Protein AF-A0A9X4SIK9-F1 (afdb_monomer_lite)

Radius of gyration: 19.61 Å; chains: 1; bounding box: 47×34×65 Å

InterPro domains:
  IPR010708 5'(3')-deoxyribonucleotidase [PF06941] (56-215)
  IPR023214 HAD superfamily [G3DSA:3.40.50.1000] (50-215)
  IPR036412 HAD-like superfamily [SSF56784] (57-203)

Foldseek 3Di:
DQVVQPDPLVVNLVVLVVVVVVDPVPPDDDDDDDAADDDWDWDQDPVRDIDTDPDAAEEEEEPDLQFWDCPLLQVQLCVVNVDDDDQQQAAQSVVSSSVSSCVDPVSVLCCLQPTDTLVVSQVVQVVSVVVRHAYEYEYCDDCVCVVSNVVSCVVVVRDHPYYYHHPPCQVVCQRVLHQEYEDQDLVVQQVNVVVVGNYAREHEDGSHCPVRDRGNYYHYRDPD

pLDDT: mean 83.99, std 16.77, range [32.5, 98.12]

Structure (mmCIF, N/CA/C/O backbone):
data_AF-A0A9X4SIK9-F1
#
_entry.id   AF-A0A9X4SIK9-F1
#
loop_
_atom_site.group_PDB
_atom_site.id
_atom_site.type_symbol
_atom_site.label_atom_id
_atom_site.label_alt_id
_atom_site.label_comp_id
_atom_site.label_asym_id
_atom_site.label_entity_id
_atom_site.label_seq_id
_atom_site.pdbx_PDB_ins_code
_atom_site.Cartn_x
_atom_site.Cartn_y
_atom_site.Cartn_z
_atom_site.occupancy
_atom_site.B_iso_or_equiv
_atom_site.auth_seq_id
_atom_site.auth_comp_id
_atom_site.auth_asym_id
_atom_site.auth_atom_id
_atom_site.pdbx_PDB_model_num
ATOM 1 N N . MET A 1 1 ? 18.386 -12.362 -23.350 1.00 50.66 1 MET A N 1
ATOM 2 C CA . MET A 1 1 ? 17.106 -12.114 -22.648 1.00 50.66 1 MET A CA 1
ATOM 3 C C . MET A 1 1 ? 16.616 -10.670 -22.776 1.00 50.66 1 MET A C 1
ATOM 5 O O . MET A 1 1 ? 15.420 -10.486 -22.648 1.00 50.66 1 MET A O 1
ATOM 9 N N . ILE A 1 2 ? 17.475 -9.679 -23.071 1.00 50.72 2 ILE A N 1
ATOM 10 C CA . ILE A 1 2 ? 17.084 -8.254 -23.160 1.00 50.72 2 ILE A CA 1
ATOM 11 C C . ILE A 1 2 ? 16.307 -7.923 -24.452 1.00 50.72 2 ILE A C 1
ATOM 13 O O . ILE A 1 2 ? 15.349 -7.168 -24.396 1.00 50.72 2 ILE A O 1
ATOM 17 N N . GLU A 1 3 ? 16.628 -8.554 -25.589 1.00 59.59 3 GLU A N 1
ATOM 18 C CA . GLU A 1 3 ? 15.997 -8.240 -26.893 1.00 59.59 3 GLU A CA 1
ATOM 19 C C . GLU A 1 3 ? 14.474 -8.460 -26.948 1.00 59.59 3 GLU A C 1
ATOM 21 O O . GLU A 1 3 ? 13.809 -7.900 -27.809 1.00 59.59 3 GLU A O 1
ATOM 26 N N . LYS A 1 4 ? 13.900 -9.262 -26.039 1.00 72.50 4 LYS A N 1
ATOM 27 C CA . LYS A 1 4 ? 12.455 -9.547 -26.019 1.00 72.50 4 LYS A CA 1
ATOM 28 C C . LYS A 1 4 ? 11.617 -8.349 -25.553 1.00 72.50 4 LYS A C 1
ATOM 30 O O . LYS A 1 4 ? 10.457 -8.245 -25.934 1.00 72.50 4 LYS A O 1
ATOM 35 N N . TYR A 1 5 ? 12.189 -7.494 -24.707 1.00 75.06 5 TYR A N 1
ATOM 36 C CA . TYR A 1 5 ? 11.472 -6.409 -24.031 1.00 75.06 5 TYR A CA 1
ATOM 37 C C . TYR A 1 5 ? 11.916 -5.016 -24.499 1.00 75.06 5 TYR A C 1
ATOM 39 O O . TYR A 1 5 ? 11.462 -4.017 -23.949 1.00 75.06 5 TYR A O 1
ATOM 47 N N . ASP A 1 6 ? 12.754 -4.943 -25.538 1.00 80.12 6 ASP A N 1
ATOM 48 C CA . ASP A 1 6 ? 13.141 -3.692 -26.198 1.00 80.12 6 ASP A CA 1
ATOM 49 C C . ASP A 1 6 ? 12.022 -3.222 -27.147 1.00 80.12 6 ASP A C 1
ATOM 51 O O . ASP A 1 6 ? 12.114 -3.325 -28.370 1.00 80.12 6 ASP A O 1
ATOM 55 N N . LEU A 1 7 ? 10.902 -2.800 -26.555 1.00 82.56 7 LEU A N 1
ATOM 56 C CA . LEU A 1 7 ? 9.682 -2.379 -27.243 1.00 82.56 7 LEU A CA 1
ATOM 57 C C . LEU A 1 7 ? 9.199 -1.021 -26.708 1.00 82.56 7 LEU A C 1
ATOM 59 O O . LEU A 1 7 ? 9.450 -0.691 -25.544 1.00 82.56 7 LEU A O 1
ATOM 63 N N . PRO A 1 8 ? 8.448 -0.242 -27.511 1.00 85.12 8 PRO A N 1
ATOM 64 C CA . PRO A 1 8 ? 7.677 0.890 -27.008 1.00 85.12 8 PRO A CA 1
ATOM 65 C C . PRO A 1 8 ? 6.763 0.482 -25.844 1.00 85.12 8 PRO A C 1
ATOM 67 O O . PRO A 1 8 ? 6.277 -0.647 -25.784 1.00 85.12 8 PRO A O 1
ATOM 70 N N . LYS A 1 9 ? 6.503 1.414 -24.924 1.00 81.56 9 LYS A N 1
ATOM 71 C CA . LYS A 1 9 ? 5.817 1.161 -23.646 1.00 81.56 9 LYS A CA 1
ATOM 72 C C . LYS A 1 9 ? 4.452 0.487 -23.815 1.00 81.56 9 LYS A C 1
ATOM 74 O O . LYS A 1 9 ? 4.129 -0.450 -23.088 1.00 81.56 9 LYS A O 1
ATOM 79 N N . GLU A 1 10 ? 3.672 0.942 -24.786 1.00 85.50 10 GLU A N 1
ATOM 80 C CA . GLU A 1 10 ? 2.339 0.425 -25.090 1.00 85.50 10 GLU A CA 1
ATOM 81 C C . GLU A 1 10 ? 2.396 -1.002 -25.658 1.00 85.50 10 GLU A C 1
ATOM 83 O O . GLU A 1 10 ? 1.569 -1.846 -25.312 1.00 85.50 10 GLU A O 1
ATOM 88 N N . GLU A 1 11 ? 3.397 -1.294 -26.492 1.00 84.75 11 GLU A N 1
ATOM 89 C CA . GLU A 1 11 ? 3.618 -2.624 -27.070 1.00 84.75 11 GLU A CA 1
ATOM 90 C C . GLU A 1 11 ? 4.143 -3.610 -26.020 1.00 84.75 11 GLU A C 1
ATOM 92 O O . GLU A 1 11 ? 3.690 -4.755 -25.955 1.00 84.75 11 GLU A O 1
ATOM 97 N N . LEU A 1 12 ? 5.042 -3.148 -25.145 1.00 85.25 12 LEU A N 1
ATOM 98 C CA . LEU A 1 12 ? 5.537 -3.912 -24.004 1.00 85.25 12 LEU A CA 1
ATOM 99 C C . LEU A 1 12 ? 4.396 -4.279 -23.049 1.00 85.25 12 LEU A C 1
ATOM 101 O O . LEU A 1 12 ? 4.297 -5.426 -22.615 1.00 85.25 12 LEU A O 1
ATOM 105 N N . LEU A 1 13 ? 3.508 -3.327 -22.754 1.00 83.38 13 LEU A N 1
ATOM 106 C CA . LEU A 1 13 ? 2.337 -3.576 -21.922 1.00 83.38 13 LEU A CA 1
ATOM 107 C C . LEU A 1 13 ? 1.407 -4.617 -22.559 1.00 83.38 13 LEU A C 1
ATOM 109 O O . LEU A 1 13 ? 0.990 -5.554 -21.882 1.00 83.38 13 LEU A O 1
ATOM 113 N N . ALA A 1 14 ? 1.123 -4.504 -23.859 1.00 81.81 14 ALA A N 1
ATOM 114 C CA . ALA A 1 14 ? 0.292 -5.476 -24.569 1.00 81.81 14 ALA A CA 1
ATOM 115 C C . ALA A 1 14 ? 0.883 -6.897 -24.521 1.00 81.81 14 ALA A C 1
ATOM 117 O O . ALA A 1 14 ? 0.153 -7.862 -24.289 1.00 81.81 14 ALA A O 1
ATOM 118 N N . LEU A 1 15 ? 2.205 -7.024 -24.677 1.00 83.38 15 LEU A N 1
ATOM 119 C CA . LEU A 1 15 ? 2.909 -8.298 -24.542 1.00 83.38 15 LEU A CA 1
ATOM 120 C C . LEU A 1 15 ? 2.756 -8.882 -23.129 1.00 83.38 15 LEU A C 1
ATOM 122 O O . LEU A 1 15 ? 2.417 -10.054 -22.980 1.00 83.38 15 LEU A O 1
ATOM 126 N N . LEU A 1 16 ? 2.970 -8.069 -22.092 1.00 81.88 16 LEU A N 1
ATOM 127 C CA . LEU A 1 16 ? 2.870 -8.498 -20.695 1.00 81.88 16 LEU A CA 1
ATOM 128 C C . LEU A 1 16 ? 1.444 -8.919 -20.303 1.00 81.88 16 LEU A C 1
ATOM 130 O O . LEU A 1 16 ? 1.265 -9.884 -19.560 1.00 81.88 16 LEU A O 1
ATOM 134 N N . VAL A 1 17 ? 0.428 -8.238 -20.838 1.00 80.50 17 VAL A N 1
ATOM 135 C CA . VAL A 1 17 ? -0.988 -8.603 -20.671 1.00 80.50 17 VAL A CA 1
ATOM 136 C C . VAL A 1 17 ? -1.290 -9.968 -21.301 1.00 80.50 17 VAL A C 1
ATOM 138 O O . VAL A 1 17 ? -2.054 -10.752 -20.747 1.00 80.50 17 VAL A O 1
ATOM 141 N N . GLU A 1 18 ? -0.721 -10.277 -22.464 1.00 79.12 18 GLU A N 1
ATOM 142 C CA . GLU A 1 18 ? -0.884 -11.600 -23.082 1.00 79.12 18 GLU A CA 1
ATOM 143 C C . GLU A 1 18 ? -0.162 -12.694 -22.280 1.00 79.12 18 GLU A C 1
ATOM 145 O O . GLU A 1 18 ? -0.708 -13.780 -22.083 1.00 79.12 18 GLU A O 1
ATOM 150 N N . GLU A 1 19 ? 1.031 -12.404 -21.753 1.00 78.19 19 GLU A N 1
ATOM 151 C CA . GLU A 1 19 ? 1.788 -13.344 -20.916 1.00 78.19 19 GLU A CA 1
ATOM 152 C C . GLU A 1 19 ? 1.094 -13.640 -19.581 1.00 78.19 19 GLU A C 1
ATOM 154 O O . GLU A 1 19 ? 1.097 -14.787 -19.127 1.00 78.19 19 GLU A O 1
ATOM 159 N N . SER A 1 20 ? 0.464 -12.640 -18.960 1.00 71.38 20 SER A N 1
ATOM 160 C CA . SER A 1 20 ? -0.224 -12.801 -17.675 1.00 71.38 20 SER A CA 1
ATOM 161 C C . SER A 1 20 ? -1.454 -13.701 -17.762 1.00 71.38 20 SER A C 1
ATOM 163 O O . SER A 1 20 ? -1.672 -14.511 -16.864 1.00 71.38 20 SER A O 1
ATOM 165 N N . LYS A 1 21 ? -2.197 -13.674 -18.878 1.00 69.38 21 LYS A N 1
ATOM 166 C CA . LYS A 1 21 ? -3.334 -14.585 -19.133 1.00 69.38 21 LYS A CA 1
ATOM 167 C C . LYS A 1 21 ? -2.947 -16.066 -19.095 1.00 69.38 21 LYS A C 1
ATOM 169 O O . LYS A 1 21 ? -3.811 -16.918 -18.905 1.00 69.38 21 LYS A O 1
ATOM 174 N N . LEU A 1 22 ? -1.669 -16.378 -19.296 1.00 57.03 22 LEU A N 1
ATOM 175 C CA . LEU A 1 22 ? -1.133 -17.737 -19.256 1.00 57.03 22 LEU A CA 1
ATOM 176 C C . LEU A 1 22 ? -0.643 -18.135 -17.851 1.00 57.03 22 LEU A C 1
ATOM 178 O O . LEU A 1 22 ? -0.294 -19.297 -17.636 1.00 57.03 22 LEU A O 1
ATOM 182 N N . ALA A 1 23 ? -0.614 -17.200 -16.894 1.00 52.16 23 ALA A N 1
ATOM 183 C CA . ALA A 1 23 ? -0.146 -17.437 -15.536 1.00 52.16 23 ALA A CA 1
ATOM 184 C C . ALA A 1 23 ? -1.259 -18.039 -14.639 1.00 52.16 23 ALA A C 1
ATOM 186 O O . ALA A 1 23 ? -2.398 -17.570 -14.670 1.00 52.16 23 ALA A O 1
ATOM 187 N N . PRO A 1 24 ? -0.952 -19.034 -13.778 1.00 46.12 24 PRO A N 1
ATOM 188 C CA . PRO A 1 24 ? -1.952 -19.760 -12.970 1.00 46.12 24 PRO A CA 1
ATOM 189 C C . PRO A 1 24 ? -2.763 -18.901 -11.985 1.00 46.12 24 PRO A C 1
ATOM 191 O O . PRO A 1 24 ? -3.839 -19.295 -11.545 1.00 46.12 24 PRO A O 1
ATOM 194 N N . GLN A 1 25 ? -2.243 -17.727 -11.636 1.00 48.72 25 GLN A N 1
ATOM 195 C CA . GLN A 1 25 ? -2.752 -16.823 -10.602 1.00 48.72 25 GLN A CA 1
ATOM 196 C C . GLN A 1 25 ? -4.081 -16.113 -10.941 1.00 48.72 25 GLN A C 1
ATOM 198 O O . GLN A 1 25 ? -4.618 -15.403 -10.101 1.00 48.72 25 GLN A O 1
ATOM 203 N N . HIS A 1 26 ? -4.665 -16.361 -12.120 1.00 43.81 26 HIS A N 1
ATOM 204 C CA . HIS A 1 26 ? -5.993 -15.857 -12.508 1.00 43.81 26 HIS A CA 1
ATOM 205 C C . HIS A 1 26 ? -7.163 -16.827 -12.250 1.00 43.81 26 HIS A C 1
ATOM 207 O O . HIS A 1 26 ? -8.293 -16.550 -12.652 1.00 43.81 26 HIS A O 1
ATOM 213 N N . GLN A 1 27 ? -6.942 -17.956 -11.569 1.00 39.28 27 GLN A N 1
ATOM 214 C CA . GLN A 1 27 ? -8.035 -18.820 -11.110 1.00 39.28 27 GLN A CA 1
ATOM 215 C C . GLN A 1 27 ? -8.483 -18.414 -9.699 1.00 39.28 27 GLN A C 1
ATOM 217 O O . GLN A 1 27 ? -8.033 -18.968 -8.701 1.00 39.28 27 GLN A O 1
ATOM 222 N N . LEU A 1 28 ? -9.377 -17.425 -9.624 1.00 43.28 28 LEU A N 1
ATOM 223 C CA . LEU A 1 28 ? -10.036 -17.014 -8.383 1.00 43.28 28 LEU A CA 1
ATOM 224 C C . LEU A 1 28 ? -11.008 -18.109 -7.910 1.00 43.28 28 LEU A C 1
ATOM 226 O O . LEU A 1 28 ? -11.996 -18.400 -8.585 1.00 43.28 28 LEU A O 1
ATOM 230 N N . SER A 1 29 ? -10.774 -18.682 -6.728 1.00 38.84 29 SER A N 1
ATOM 231 C CA . SER A 1 29 ? -11.836 -19.332 -5.954 1.00 38.84 29 SER A CA 1
ATOM 232 C C . SER A 1 29 ? -12.520 -18.265 -5.104 1.00 38.84 29 SER A C 1
ATOM 234 O O . SER A 1 29 ? -11.913 -17.724 -4.183 1.00 38.84 29 SER A O 1
ATOM 236 N N . GLY A 1 30 ? -13.768 -17.936 -5.438 1.00 39.72 30 GLY A N 1
ATOM 237 C CA . GLY A 1 30 ? -14.593 -17.056 -4.618 1.00 39.72 30 GLY A CA 1
ATOM 238 C C . GLY A 1 30 ? -14.921 -17.734 -3.292 1.00 39.72 30 GLY A C 1
ATOM 239 O O . GLY A 1 30 ? -15.697 -18.685 -3.269 1.00 39.72 30 GLY A O 1
ATOM 240 N N . GLU A 1 31 ? -14.328 -17.255 -2.203 1.00 42.53 31 GLU A N 1
ATOM 241 C CA . GLU A 1 31 ? -14.793 -17.575 -0.856 1.00 42.53 31 GLU A CA 1
ATOM 242 C C . GLU A 1 31 ? -15.768 -16.486 -0.397 1.00 42.53 31 GLU A C 1
ATOM 244 O O . GLU A 1 31 ? -15.468 -15.290 -0.433 1.00 42.53 31 GLU A O 1
ATOM 249 N N . GLU A 1 32 ? -16.970 -16.910 -0.006 1.00 35.81 32 GLU A N 1
ATOM 250 C CA . GLU A 1 32 ? -17.987 -16.047 0.587 1.00 35.81 32 GLU A CA 1
ATOM 251 C C . GLU A 1 32 ? -17.547 -15.610 1.990 1.00 35.81 32 GLU A C 1
ATOM 253 O O . GLU A 1 32 ? -17.207 -16.430 2.843 1.00 35.81 32 GLU A O 1
ATOM 258 N N . ILE A 1 33 ? -17.574 -14.302 2.240 1.00 41.84 33 ILE A N 1
ATOM 259 C CA . ILE A 1 33 ? -17.294 -13.729 3.557 1.00 41.84 33 ILE A CA 1
ATOM 260 C C . ILE A 1 33 ? -18.584 -13.793 4.389 1.00 41.84 33 ILE A C 1
ATOM 262 O O . ILE A 1 33 ? -19.550 -13.085 4.096 1.00 41.84 33 ILE A O 1
ATOM 266 N N . G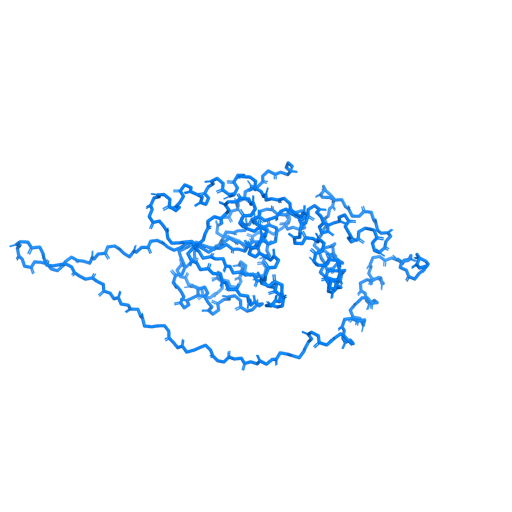LU A 1 34 ? -18.602 -14.625 5.435 1.00 35.81 34 GLU A N 1
ATOM 267 C CA . GLU A 1 34 ? -19.680 -14.648 6.434 1.00 35.81 34 GLU A CA 1
ATOM 268 C C . GLU A 1 34 ? -19.769 -13.311 7.194 1.00 35.81 34 GLU A C 1
ATOM 270 O O . GLU A 1 34 ? -18.765 -12.709 7.583 1.00 35.81 34 GLU A O 1
ATOM 275 N N . GLY A 1 35 ? -21.002 -12.838 7.395 1.00 33.12 35 GLY A N 1
ATOM 276 C CA . GLY A 1 35 ? -21.309 -11.517 7.942 1.00 33.12 35 GLY A CA 1
ATOM 277 C C . GLY A 1 35 ? -20.734 -11.254 9.340 1.00 33.12 35 GLY A C 1
ATOM 278 O O . GLY A 1 35 ? -20.783 -12.094 10.237 1.00 33.12 35 GLY A O 1
ATOM 279 N N . VAL A 1 36 ? -20.233 -10.034 9.544 1.00 37.28 36 VAL A N 1
ATOM 280 C CA . VAL A 1 36 ? -19.657 -9.584 10.818 1.00 37.28 36 VAL A CA 1
ATOM 281 C C . VAL A 1 36 ? -20.765 -9.094 11.760 1.00 37.28 36 VAL A C 1
ATOM 283 O O . VAL A 1 36 ? -21.509 -8.167 11.442 1.00 37.28 36 VAL A O 1
ATOM 286 N N . ASN A 1 37 ? -20.860 -9.693 12.951 1.00 32.50 37 ASN A N 1
ATOM 287 C CA . ASN A 1 37 ? -21.723 -9.215 14.035 1.00 32.50 37 ASN A CA 1
ATOM 288 C C . ASN A 1 37 ? -21.132 -7.949 14.679 1.00 32.50 37 ASN A C 1
ATOM 290 O O . ASN A 1 37 ? -20.091 -8.003 15.336 1.00 32.50 37 ASN A O 1
ATOM 294 N N . VAL A 1 38 ? -21.825 -6.814 14.560 1.00 39.53 38 VAL A N 1
ATOM 295 C CA . VAL A 1 38 ? -21.454 -5.574 15.258 1.00 39.53 38 VAL A CA 1
ATOM 296 C C . VAL A 1 38 ? -21.965 -5.643 16.698 1.00 39.53 38 VAL A C 1
ATOM 298 O O . VAL A 1 38 ? -23.165 -5.555 16.953 1.00 39.53 38 VAL A O 1
ATOM 301 N N . THR A 1 39 ? -21.058 -5.798 17.665 1.00 39.72 39 THR A N 1
ATOM 302 C CA . THR A 1 39 ? -21.417 -5.754 19.091 1.00 39.72 39 THR A CA 1
ATOM 303 C C . THR A 1 39 ? -21.381 -4.308 19.578 1.00 39.72 39 THR A C 1
ATOM 305 O O . THR A 1 39 ? -20.311 -3.728 19.747 1.00 39.72 39 THR A O 1
ATOM 308 N N . MET A 1 40 ? -22.549 -3.716 19.823 1.00 46.97 40 MET A N 1
ATOM 309 C CA . MET A 1 40 ? -22.651 -2.415 20.486 1.00 46.97 40 MET A CA 1
ATOM 310 C C . MET A 1 40 ? -22.528 -2.586 22.001 1.00 46.97 40 MET A C 1
ATOM 312 O O . MET A 1 40 ? -23.316 -3.303 22.616 1.00 46.97 40 MET A O 1
ATOM 316 N N . GLN A 1 41 ? -21.544 -1.920 22.606 1.00 48.25 41 GLN A N 1
ATOM 317 C CA . GLN A 1 41 ? -21.355 -1.926 24.054 1.00 48.25 41 GLN A CA 1
ATOM 318 C C . GLN A 1 41 ? -21.984 -0.681 24.690 1.00 48.25 41 GLN A C 1
ATOM 320 O O . GLN A 1 41 ? -21.837 0.441 24.200 1.00 48.25 41 GLN A O 1
ATOM 325 N N . PHE A 1 42 ? -22.678 -0.885 25.807 1.00 48.56 42 PHE A N 1
ATOM 326 C CA . PHE A 1 42 ? -23.379 0.162 26.543 1.00 48.56 42 PHE A CA 1
ATOM 327 C C . PHE A 1 42 ? -22.940 0.161 28.005 1.00 48.56 42 PHE A C 1
ATOM 329 O O . PHE A 1 42 ? -22.765 -0.901 28.603 1.00 48.56 42 PHE A O 1
ATOM 336 N N . LEU A 1 43 ? -22.853 1.347 28.599 1.00 48.56 43 LEU A N 1
ATOM 337 C CA . LEU A 1 43 ? -22.774 1.538 30.043 1.00 48.56 43 LEU A CA 1
ATOM 338 C C . LEU A 1 43 ? -24.069 2.182 30.532 1.00 48.56 43 LEU A C 1
ATOM 340 O O . LEU A 1 43 ? -24.630 3.049 29.865 1.00 48.56 43 LEU A O 1
ATOM 344 N N . ARG A 1 44 ? -24.545 1.781 31.710 1.00 57.84 44 ARG A N 1
ATOM 345 C CA . ARG A 1 44 ? -25.543 2.557 32.455 1.00 57.84 44 ARG A CA 1
ATOM 346 C C . ARG A 1 44 ? -24.794 3.423 33.452 1.00 57.84 44 ARG A C 1
ATOM 348 O O . ARG A 1 44 ? -24.010 2.889 34.231 1.00 57.84 44 ARG A O 1
ATOM 355 N N . ASP A 1 45 ? -25.002 4.733 33.394 1.00 65.19 45 ASP A N 1
ATOM 356 C CA . ASP A 1 45 ? -24.463 5.624 34.417 1.00 65.19 45 ASP A CA 1
ATOM 357 C C . ASP A 1 45 ? -25.284 5.554 35.714 1.00 65.19 45 ASP A C 1
ATOM 359 O O . ASP A 1 45 ? -26.316 4.882 35.795 1.00 65.19 45 ASP A O 1
ATOM 363 N N . GLU A 1 46 ? -24.806 6.247 36.745 1.00 68.19 46 GLU A N 1
ATOM 364 C CA . GLU A 1 46 ? -25.387 6.270 38.094 1.00 68.19 46 GLU A CA 1
ATOM 365 C C . GLU A 1 46 ? -26.834 6.798 38.124 1.00 68.19 46 GLU A C 1
ATOM 367 O O . GLU A 1 46 ? -27.567 6.556 39.081 1.00 68.19 46 GLU A O 1
ATOM 372 N N . THR A 1 47 ? -27.274 7.475 37.057 1.00 75.44 47 THR A N 1
ATOM 373 C CA . THR A 1 47 ? -28.646 7.975 36.888 1.00 75.44 47 THR A CA 1
ATOM 374 C C . THR A 1 47 ? -29.550 7.003 36.123 1.00 75.44 47 THR A C 1
ATOM 376 O O . THR A 1 47 ? -30.730 7.277 35.906 1.00 75.44 47 THR A O 1
ATOM 379 N N . GLY A 1 48 ? -29.014 5.849 35.714 1.00 70.69 48 GLY A N 1
ATOM 380 C CA . GLY A 1 48 ? -29.702 4.867 34.882 1.00 70.69 48 GLY A CA 1
ATOM 381 C C . GLY A 1 48 ? -29.736 5.236 33.397 1.00 70.69 48 GLY A C 1
ATOM 382 O O . GLY A 1 48 ? -30.390 4.534 32.620 1.00 70.69 48 GLY A O 1
ATOM 383 N N . GLN A 1 49 ? -29.034 6.297 32.984 1.00 71.44 49 GLN A N 1
ATOM 384 C CA . GLN A 1 49 ? -28.972 6.715 31.591 1.00 71.44 49 GLN A CA 1
ATOM 385 C C . GLN A 1 49 ? -28.013 5.799 30.824 1.00 71.44 49 GLN A C 1
ATOM 387 O O . GLN A 1 49 ? -26.887 5.531 31.250 1.00 71.44 49 GLN A O 1
ATOM 392 N N . VAL A 1 50 ? -28.474 5.283 29.685 1.00 63.69 50 VAL A N 1
ATOM 393 C CA . VAL A 1 50 ? -27.652 4.458 28.800 1.00 63.69 50 VAL A CA 1
ATOM 394 C C . VAL A 1 50 ? -26.695 5.371 28.040 1.00 63.69 50 VAL A C 1
ATOM 396 O O . VAL A 1 50 ? -27.125 6.209 27.249 1.00 63.69 50 VAL A O 1
ATOM 399 N N . ARG A 1 51 ? -25.395 5.189 28.264 1.00 58.91 51 ARG A N 1
ATOM 400 C CA . ARG A 1 51 ? -24.326 5.806 27.484 1.00 58.91 51 ARG A CA 1
ATOM 401 C C . ARG A 1 51 ? -23.728 4.765 26.552 1.00 58.91 51 ARG A C 1
ATOM 403 O O . ARG A 1 51 ? -23.312 3.690 26.980 1.00 58.91 51 ARG A O 1
ATOM 410 N N . TYR A 1 52 ? -23.684 5.099 25.271 1.00 58.84 52 TYR A N 1
ATOM 411 C CA . TYR A 1 52 ? -22.950 4.318 24.286 1.00 58.84 52 TYR A CA 1
ATOM 412 C C . TYR A 1 52 ? -21.461 4.455 24.583 1.00 58.84 52 TYR A C 1
ATOM 414 O O . TYR A 1 52 ? -20.970 5.578 24.736 1.00 58.84 52 TYR A O 1
ATOM 422 N N . LEU A 1 53 ? -20.749 3.332 24.672 1.00 55.97 53 LEU A N 1
ATOM 423 C CA . LEU A 1 53 ? -19.297 3.403 24.637 1.00 55.97 53 LEU A CA 1
ATOM 424 C C . LEU A 1 53 ? -18.890 3.863 23.233 1.00 55.97 53 LEU A C 1
ATOM 426 O O . LEU A 1 53 ? -19.413 3.324 22.252 1.00 55.97 53 LEU A O 1
ATOM 430 N N . PRO A 1 54 ? -18.008 4.871 23.106 1.00 63.66 54 PRO A N 1
ATOM 431 C CA . PRO A 1 54 ? -17.480 5.229 21.802 1.00 63.66 54 PRO A CA 1
ATOM 432 C C . PRO A 1 54 ? -16.815 3.987 21.212 1.00 63.66 54 PRO A C 1
ATOM 434 O O . PRO A 1 54 ? -16.023 3.323 21.886 1.00 63.66 54 PRO A O 1
ATOM 437 N N . ARG A 1 55 ? -17.175 3.637 19.972 1.00 75.62 55 ARG A N 1
ATOM 438 C CA . ARG A 1 55 ? -16.532 2.506 19.305 1.00 75.62 55 ARG A CA 1
ATOM 439 C C . ARG A 1 55 ? -15.034 2.787 19.191 1.00 75.62 55 ARG A C 1
ATOM 441 O O . ARG A 1 55 ? -14.634 3.938 18.993 1.00 75.62 55 ARG A O 1
ATOM 448 N N . ARG A 1 56 ? -14.220 1.735 19.265 1.00 83.75 56 ARG A N 1
ATOM 449 C CA . ARG A 1 56 ? -12.786 1.836 18.982 1.00 83.75 56 ARG A CA 1
ATOM 450 C C . ARG A 1 56 ? -12.603 2.332 17.542 1.00 83.75 56 ARG A C 1
ATOM 452 O O . ARG A 1 56 ? -13.237 1.797 16.635 1.00 83.75 56 ARG A O 1
ATOM 459 N N . LYS A 1 57 ? -11.778 3.365 17.346 1.00 93.38 57 LYS A N 1
ATOM 460 C CA . LYS A 1 57 ? -11.398 3.844 16.009 1.00 93.38 57 LYS A CA 1
ATOM 461 C C . LYS A 1 57 ? -10.662 2.714 15.284 1.00 93.38 57 LYS A C 1
ATOM 463 O O . LYS A 1 57 ? -9.811 2.071 15.892 1.00 93.38 57 LYS A O 1
ATOM 468 N N . VAL A 1 58 ? -10.974 2.484 14.014 1.00 96.19 58 VAL A N 1
ATOM 469 C CA . VAL A 1 58 ? -10.353 1.459 13.164 1.00 96.19 58 VAL A CA 1
ATOM 470 C C . VAL A 1 58 ? -9.709 2.145 11.965 1.00 96.19 58 VAL A C 1
ATOM 472 O O . VAL A 1 58 ? -10.389 2.838 11.207 1.00 96.19 58 VAL A O 1
ATOM 475 N N . MET A 1 59 ? -8.407 1.959 11.775 1.00 97.69 59 MET A N 1
ATOM 476 C CA . MET A 1 59 ? -7.667 2.484 10.627 1.00 97.69 59 MET A CA 1
ATOM 477 C C . MET A 1 59 ? -7.158 1.339 9.763 1.00 97.69 59 MET A C 1
ATOM 479 O O . MET A 1 59 ? -6.553 0.394 10.265 1.00 97.69 59 MET A O 1
ATOM 483 N N . GLY A 1 60 ? -7.422 1.434 8.463 1.00 97.75 60 GLY A N 1
ATOM 484 C CA . GLY A 1 60 ? -7.014 0.458 7.469 1.00 97.75 60 GLY A CA 1
ATOM 485 C C . GLY A 1 60 ? -5.906 0.990 6.568 1.00 97.75 60 GLY A C 1
ATOM 486 O O . GLY A 1 60 ? -5.983 2.131 6.116 1.00 97.75 60 GLY A O 1
ATOM 487 N N . TYR A 1 61 ? -4.911 0.162 6.269 1.00 98.12 61 TYR A N 1
ATOM 488 C CA . TYR A 1 61 ? -3.777 0.537 5.427 1.00 98.12 61 TYR A CA 1
ATOM 489 C C . TYR A 1 61 ? -3.510 -0.527 4.367 1.00 98.12 61 TYR A C 1
ATOM 491 O O . TYR A 1 61 ? -3.438 -1.719 4.677 1.00 98.12 61 TYR A O 1
ATOM 499 N N . ASP A 1 62 ? -3.309 -0.092 3.126 1.00 97.88 62 ASP A N 1
ATOM 500 C CA . ASP A 1 62 ? -2.583 -0.894 2.150 1.00 97.88 62 ASP A CA 1
ATOM 501 C C . ASP A 1 62 ? -1.096 -1.032 2.530 1.00 97.88 62 ASP A C 1
ATOM 503 O O . ASP A 1 62 ? -0.578 -0.338 3.410 1.00 97.88 62 ASP A O 1
ATOM 507 N N . LEU A 1 63 ? -0.403 -1.972 1.885 1.00 96.25 63 LEU A N 1
ATOM 508 C CA . LEU A 1 63 ? 1.025 -2.177 2.061 1.00 96.25 63 LEU A CA 1
ATOM 509 C C . LEU A 1 63 ? 1.865 -1.465 1.002 1.00 96.25 63 LEU A C 1
ATOM 511 O O . LEU A 1 63 ? 2.719 -0.661 1.365 1.00 96.25 63 LEU A O 1
ATOM 515 N N . ASP A 1 64 ? 1.697 -1.787 -0.275 1.00 94.75 64 ASP A N 1
ATOM 516 C CA . ASP A 1 64 ? 2.653 -1.428 -1.323 1.00 94.75 64 ASP A CA 1
ATOM 517 C C . ASP A 1 64 ? 2.337 -0.038 -1.875 1.00 94.75 64 ASP A C 1
ATOM 519 O O . ASP A 1 64 ? 1.288 0.176 -2.449 1.00 94.75 64 ASP A O 1
ATOM 523 N N . GLY A 1 65 ? 3.245 0.925 -1.702 1.00 92.69 65 GLY A N 1
ATOM 524 C CA . GLY A 1 65 ? 2.977 2.337 -2.008 1.00 92.69 65 GLY A CA 1
ATOM 525 C C . GLY A 1 65 ? 2.395 3.123 -0.829 1.00 92.69 65 GLY A C 1
ATOM 526 O O . GLY A 1 65 ? 2.416 4.354 -0.850 1.00 92.69 65 GLY A O 1
ATOM 527 N N . VAL A 1 66 ? 1.992 2.434 0.246 1.00 95.69 66 VAL A N 1
ATOM 528 C CA . VAL A 1 66 ? 1.484 3.034 1.490 1.00 95.69 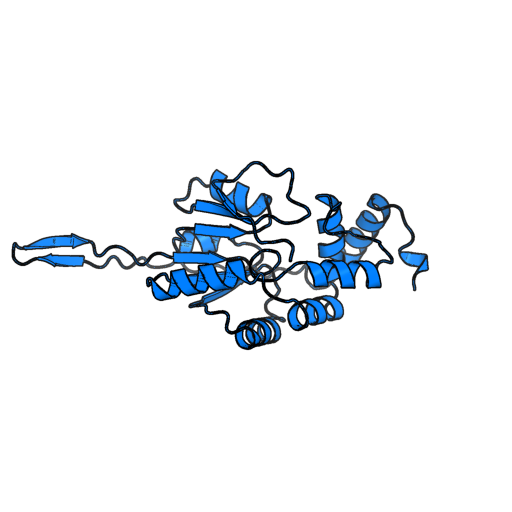66 VAL A CA 1
ATOM 529 C C . VAL A 1 66 ? 2.457 2.850 2.647 1.00 95.69 66 VAL A C 1
ATOM 531 O O . VAL A 1 66 ? 3.127 3.805 3.047 1.00 95.69 66 VAL A O 1
ATOM 534 N N . ILE A 1 67 ? 2.581 1.630 3.173 1.00 95.88 67 ILE A N 1
ATOM 535 C CA . ILE A 1 67 ? 3.529 1.309 4.246 1.00 95.88 67 ILE A CA 1
ATOM 536 C C . ILE A 1 67 ? 4.916 1.059 3.670 1.00 95.88 67 ILE A C 1
ATOM 538 O O . ILE A 1 67 ? 5.888 1.568 4.214 1.00 95.88 67 ILE A O 1
ATOM 542 N N . PHE A 1 68 ? 5.026 0.309 2.577 1.00 95.69 68 PHE A N 1
ATOM 543 C CA . PHE A 1 68 ? 6.277 0.006 1.891 1.00 95.69 68 PHE A CA 1
ATOM 544 C C . PHE A 1 68 ? 6.476 0.903 0.674 1.00 95.69 68 PHE A C 1
ATOM 546 O O . PHE A 1 68 ? 5.551 1.176 -0.086 1.00 95.69 68 PHE A O 1
ATOM 553 N N . SER A 1 69 ? 7.712 1.349 0.471 1.00 92.50 69 SER A N 1
ATOM 554 C CA . SER A 1 69 ? 8.080 2.158 -0.687 1.00 92.50 69 SER A CA 1
ATOM 555 C C . SER A 1 69 ? 8.055 1.341 -1.982 1.00 92.50 69 SER A C 1
ATOM 557 O O . SER A 1 69 ? 8.503 0.196 -2.024 1.00 92.50 69 SER A O 1
ATOM 559 N N . MET A 1 70 ? 7.636 1.974 -3.079 1.00 91.62 70 MET A N 1
ATOM 560 C CA . MET A 1 70 ? 7.663 1.378 -4.420 1.00 91.62 70 MET A CA 1
ATOM 561 C C . MET A 1 70 ? 9.063 1.301 -5.044 1.00 91.62 70 MET A C 1
ATOM 563 O O . MET A 1 70 ? 9.219 0.729 -6.120 1.00 91.62 70 MET A O 1
ATOM 567 N N . LYS A 1 71 ? 10.096 1.874 -4.412 1.00 93.44 71 LYS A N 1
ATOM 568 C CA . LYS A 1 71 ? 11.445 1.983 -4.998 1.00 93.44 71 LYS A CA 1
ATOM 569 C C . LYS A 1 71 ? 12.002 0.649 -5.481 1.00 93.44 71 LYS A C 1
ATOM 571 O O . LYS A 1 71 ? 12.512 0.571 -6.594 1.00 93.44 71 LYS A O 1
ATOM 576 N N . LYS A 1 72 ? 11.858 -0.407 -4.678 1.00 95.12 72 LYS A N 1
ATOM 577 C CA . LYS A 1 72 ? 12.322 -1.747 -5.054 1.00 95.12 72 LYS A CA 1
ATOM 578 C C . LYS A 1 72 ? 11.488 -2.360 -6.172 1.00 95.12 72 LYS A C 1
ATOM 580 O O . LYS A 1 72 ? 12.053 -3.000 -7.051 1.00 95.12 72 LYS A O 1
ATOM 585 N N . ALA A 1 73 ? 10.180 -2.110 -6.192 1.00 94.44 73 ALA A N 1
ATOM 586 C CA . ALA A 1 73 ? 9.328 -2.533 -7.299 1.00 94.44 73 ALA A CA 1
ATOM 587 C C . ALA A 1 73 ? 9.769 -1.885 -8.623 1.00 94.44 73 ALA A C 1
ATOM 589 O O . ALA A 1 73 ? 9.918 -2.582 -9.623 1.00 94.44 73 ALA A O 1
ATOM 590 N N . ILE A 1 74 ? 10.085 -0.587 -8.607 1.00 94.88 74 ILE A N 1
ATOM 591 C CA . ILE A 1 74 ? 10.633 0.141 -9.763 1.00 94.88 74 ILE A CA 1
ATOM 592 C C . ILE A 1 74 ? 11.997 -0.434 -10.176 1.00 94.88 74 ILE A C 1
ATOM 594 O O . ILE A 1 74 ? 12.212 -0.732 -11.350 1.00 94.88 74 ILE A O 1
ATOM 598 N N . GLU A 1 75 ? 12.911 -0.625 -9.218 1.00 95.44 75 GLU A N 1
ATOM 599 C CA . GLU A 1 75 ? 14.261 -1.147 -9.464 1.00 95.44 75 GLU A CA 1
ATOM 600 C C . GLU A 1 75 ? 14.224 -2.514 -10.162 1.00 95.44 75 GLU A C 1
ATOM 602 O O . GLU A 1 75 ? 14.848 -2.693 -11.209 1.00 95.44 75 GLU A O 1
ATOM 607 N N . TYR A 1 76 ? 13.460 -3.469 -9.626 1.00 95.81 76 TYR A N 1
ATOM 608 C CA . TYR A 1 76 ? 13.380 -4.808 -10.208 1.00 95.81 76 TYR A CA 1
ATOM 609 C C . TYR A 1 76 ? 12.593 -4.857 -11.512 1.00 95.81 76 TYR A C 1
ATOM 611 O O . TYR A 1 76 ? 12.924 -5.664 -12.380 1.00 95.81 76 TYR A O 1
ATOM 619 N N . THR A 1 77 ? 11.606 -3.977 -11.685 1.00 94.44 77 THR A N 1
ATOM 620 C CA . THR A 1 77 ? 10.909 -3.822 -12.968 1.00 94.44 77 THR A CA 1
ATOM 621 C C . THR A 1 77 ? 11.890 -3.376 -14.049 1.00 94.44 77 THR A C 1
ATOM 623 O O . THR A 1 77 ? 11.989 -4.032 -15.084 1.00 94.44 77 THR A O 1
ATOM 626 N N . ASN A 1 78 ? 12.701 -2.349 -13.773 1.00 94.88 78 ASN A N 1
ATOM 627 C CA . ASN A 1 78 ? 13.748 -1.884 -14.686 1.00 94.88 78 ASN A CA 1
ATOM 628 C C . ASN A 1 78 ? 14.768 -2.976 -15.013 1.00 94.88 78 ASN A C 1
ATOM 630 O O . ASN A 1 78 ? 15.119 -3.163 -16.176 1.00 94.88 78 ASN A O 1
ATOM 634 N N . GLN A 1 79 ? 15.209 -3.743 -14.013 1.00 94.31 79 GLN A N 1
ATOM 635 C CA . GLN A 1 79 ? 16.143 -4.851 -14.233 1.00 94.31 79 GLN A CA 1
ATOM 636 C C . GLN A 1 79 ? 15.547 -5.965 -15.103 1.00 94.31 79 GLN A C 1
ATOM 638 O O . GLN A 1 79 ? 16.248 -6.509 -15.955 1.00 94.31 79 GLN A O 1
ATOM 643 N N . LYS A 1 80 ? 14.272 -6.317 -14.896 1.00 92.06 80 LYS A N 1
ATOM 644 C CA . LYS A 1 80 ? 13.608 -7.386 -15.653 1.00 92.06 80 LYS A CA 1
ATOM 645 C C . LYS A 1 80 ? 13.292 -6.975 -17.083 1.00 92.06 80 LYS A C 1
ATOM 647 O O . LYS A 1 80 ? 13.552 -7.745 -18.005 1.00 92.06 80 LYS A O 1
ATOM 652 N N . LEU A 1 81 ? 12.690 -5.803 -17.247 1.00 90.94 81 LEU A N 1
ATOM 653 C CA . LEU A 1 81 ? 12.143 -5.358 -18.525 1.00 90.94 81 LEU A CA 1
ATOM 654 C C . LEU A 1 81 ? 13.146 -4.545 -19.349 1.00 90.94 81 LEU A C 1
ATOM 656 O O . LEU A 1 81 ? 12.870 -4.245 -20.502 1.00 90.94 81 LEU A O 1
ATOM 660 N N . GLY A 1 82 ? 14.301 -4.178 -18.786 1.00 91.06 82 GLY A N 1
ATOM 661 C CA . GLY A 1 82 ? 15.255 -3.288 -19.453 1.00 91.06 82 GLY A CA 1
ATOM 662 C C . GLY A 1 82 ? 14.763 -1.840 -19.553 1.00 91.06 82 GLY A C 1
ATOM 663 O O . GLY A 1 82 ? 15.262 -1.081 -20.379 1.00 91.06 82 GLY A O 1
ATOM 664 N N . THR A 1 83 ? 13.786 -1.451 -18.729 1.00 90.81 83 THR A N 1
ATOM 665 C CA . THR A 1 83 ? 13.197 -0.105 -18.717 1.00 90.81 83 THR A CA 1
ATOM 666 C C . THR A 1 83 ? 14.000 0.873 -17.851 1.00 90.81 83 THR A C 1
ATOM 668 O O . THR A 1 83 ? 14.920 0.498 -17.122 1.00 90.81 83 THR A O 1
ATOM 671 N N . SER A 1 84 ? 13.630 2.153 -17.906 1.00 92.31 84 SER A N 1
ATOM 672 C CA . SER A 1 84 ? 14.247 3.251 -17.147 1.00 92.31 84 SER A CA 1
ATOM 673 C C . SER A 1 84 ? 13.218 4.062 -16.344 1.00 92.31 84 SER A C 1
ATOM 675 O O . SER A 1 84 ? 13.301 5.287 -16.249 1.00 92.31 84 SER A O 1
ATOM 677 N N . LEU A 1 85 ? 12.238 3.372 -15.749 1.00 93.06 85 LEU A N 1
ATOM 678 C CA . LEU A 1 85 ? 11.203 3.966 -14.904 1.00 93.06 85 LEU A CA 1
ATOM 679 C C . LEU A 1 85 ? 11.828 4.794 -13.776 1.00 93.06 85 LEU A C 1
ATOM 681 O O . LEU A 1 85 ? 12.731 4.323 -13.078 1.00 93.06 85 LEU A O 1
ATOM 685 N N . ASN A 1 86 ? 11.323 6.012 -13.582 1.00 89.44 86 ASN A N 1
ATOM 686 C CA . ASN A 1 86 ? 11.828 6.959 -12.593 1.00 89.44 86 ASN A CA 1
ATOM 687 C C . ASN A 1 86 ? 10.689 7.494 -11.721 1.00 89.44 86 ASN A C 1
ATOM 689 O O . ASN A 1 86 ? 9.698 8.026 -12.222 1.00 89.44 86 ASN A O 1
ATOM 693 N N . ILE A 1 87 ? 10.881 7.418 -10.402 1.00 87.94 87 ILE A N 1
ATOM 694 C CA . ILE A 1 87 ? 9.937 7.891 -9.389 1.00 87.94 87 ILE A CA 1
ATOM 695 C C . ILE A 1 87 ? 9.447 9.325 -9.647 1.00 87.94 87 ILE A C 1
ATOM 697 O O . ILE A 1 87 ? 8.304 9.638 -9.345 1.00 87.94 87 ILE A O 1
ATOM 701 N N . GLU A 1 88 ? 10.260 10.207 -10.223 1.00 87.19 88 GLU A N 1
ATOM 702 C CA . GLU A 1 88 ? 9.943 11.614 -10.486 1.00 87.19 88 GLU A CA 1
ATOM 703 C C . GLU A 1 88 ? 9.075 11.822 -11.728 1.00 87.19 88 GLU A C 1
ATOM 705 O O . GLU A 1 88 ? 8.280 12.758 -11.756 1.00 87.19 88 GLU A O 1
ATOM 710 N N . THR A 1 89 ? 9.173 10.936 -12.719 1.00 88.44 89 THR A N 1
ATOM 711 C CA . THR A 1 89 ? 8.530 11.110 -14.031 1.00 88.44 89 THR A CA 1
ATOM 712 C C . THR A 1 89 ? 7.461 10.070 -14.331 1.00 88.44 89 THR A C 1
ATOM 714 O O . THR A 1 89 ? 6.832 10.159 -15.376 1.00 88.44 89 THR A O 1
ATOM 717 N N . MET A 1 90 ? 7.265 9.087 -13.448 1.00 89.56 90 MET A N 1
ATOM 718 C CA . MET A 1 90 ? 6.250 8.053 -13.635 1.00 89.56 90 MET A CA 1
ATOM 719 C C . MET A 1 90 ? 4.851 8.638 -13.848 1.00 89.56 90 MET A C 1
ATOM 721 O O . MET A 1 90 ? 4.397 9.518 -13.109 1.00 89.56 90 MET A O 1
ATOM 725 N N . GLU A 1 91 ? 4.172 8.058 -14.824 1.00 88.50 91 GLU A N 1
ATOM 726 C CA . GLU A 1 91 ? 2.772 8.240 -15.168 1.00 88.50 91 GLU A CA 1
ATOM 727 C C . GLU A 1 91 ? 1.955 7.014 -14.735 1.00 88.50 91 GLU A C 1
ATOM 729 O O . GLU A 1 91 ? 2.505 5.984 -14.342 1.00 88.50 91 GLU A O 1
ATOM 734 N N . ALA A 1 92 ? 0.626 7.099 -14.835 1.00 86.50 92 ALA A N 1
ATOM 735 C CA . ALA A 1 92 ? -0.273 6.004 -14.464 1.00 86.50 92 ALA A CA 1
ATOM 736 C C . ALA A 1 92 ? 0.071 4.688 -15.190 1.00 86.50 92 ALA A C 1
ATOM 738 O O . ALA A 1 92 ? 0.197 3.654 -14.550 1.00 86.50 92 ALA A O 1
ATOM 739 N N . ILE A 1 93 ? 0.342 4.743 -16.497 1.00 87.12 93 ILE A N 1
ATOM 740 C CA . ILE A 1 93 ? 0.693 3.563 -17.307 1.00 87.12 93 ILE A CA 1
ATOM 741 C C . ILE A 1 93 ? 2.042 2.920 -16.920 1.00 87.12 93 ILE A C 1
ATOM 743 O O . ILE A 1 93 ? 2.281 1.757 -17.228 1.00 87.12 93 ILE A O 1
ATOM 747 N N . ASP A 1 94 ? 2.939 3.627 -16.215 1.00 91.38 94 ASP A N 1
ATOM 748 C CA . ASP A 1 94 ? 4.150 2.989 -15.664 1.00 91.38 94 ASP A CA 1
ATOM 749 C C . ASP A 1 94 ? 3.822 2.025 -14.521 1.00 91.38 94 ASP A C 1
ATOM 751 O O . ASP A 1 94 ? 4.564 1.070 -14.290 1.00 91.38 94 ASP A O 1
ATOM 755 N N . TYR A 1 95 ? 2.720 2.261 -13.802 1.00 90.75 95 TYR A N 1
ATOM 756 C CA . TYR A 1 95 ? 2.269 1.354 -12.753 1.00 90.75 95 TYR A CA 1
ATOM 757 C C . TYR A 1 95 ? 1.876 -0.008 -13.321 1.00 90.75 95 TYR A C 1
ATOM 759 O O . TYR A 1 95 ? 2.218 -1.026 -12.727 1.00 90.75 95 TYR A O 1
ATOM 767 N N . ASP A 1 96 ? 1.237 -0.044 -14.491 1.00 90.25 96 ASP A N 1
ATOM 768 C CA . ASP A 1 96 ? 0.832 -1.303 -15.120 1.00 90.25 96 ASP A CA 1
ATOM 769 C C . ASP A 1 96 ? 2.049 -2.168 -15.477 1.00 90.25 96 ASP A C 1
ATOM 771 O O . ASP A 1 96 ? 2.043 -3.379 -15.256 1.00 90.25 96 ASP A O 1
ATOM 775 N N . LEU A 1 97 ? 3.141 -1.552 -15.948 1.00 92.38 97 LEU A N 1
ATOM 776 C CA . LEU A 1 97 ? 4.400 -2.267 -16.181 1.00 92.38 97 LEU A CA 1
ATOM 777 C C . LEU A 1 97 ? 4.955 -2.884 -14.896 1.00 92.38 97 LEU A C 1
ATOM 779 O O . LEU A 1 97 ? 5.407 -4.030 -14.914 1.00 92.38 97 LEU A O 1
ATOM 783 N N . ILE A 1 98 ? 4.906 -2.141 -13.786 1.00 92.00 98 ILE A N 1
ATOM 784 C CA . ILE A 1 98 ? 5.308 -2.658 -12.475 1.00 92.00 98 ILE A CA 1
ATOM 785 C C . ILE A 1 98 ? 4.401 -3.824 -12.092 1.00 92.00 98 ILE A C 1
ATOM 787 O O . ILE A 1 98 ? 4.911 -4.897 -11.786 1.00 92.00 98 ILE A O 1
ATOM 791 N N . TYR A 1 99 ? 3.080 -3.651 -12.169 1.00 90.44 99 TYR A N 1
ATOM 792 C CA . TYR A 1 99 ? 2.105 -4.688 -11.842 1.00 90.44 99 TYR A CA 1
ATOM 793 C C . TYR A 1 99 ? 2.426 -6.002 -12.564 1.00 90.44 99 TYR A C 1
ATOM 795 O O . TYR A 1 99 ? 2.663 -7.020 -11.909 1.00 90.44 99 TYR A O 1
ATOM 803 N N . TYR A 1 100 ? 2.575 -5.973 -13.891 1.00 89.06 100 TYR A N 1
ATOM 804 C CA . TYR A 1 100 ? 2.892 -7.178 -14.659 1.00 89.06 100 TYR A CA 1
ATOM 805 C C . TYR A 1 100 ? 4.299 -7.724 -14.394 1.00 89.06 100 TYR A C 1
ATOM 807 O O . TYR A 1 100 ? 4.486 -8.942 -14.347 1.00 89.06 100 TYR A O 1
ATOM 815 N N . ALA A 1 101 ? 5.302 -6.870 -14.170 1.00 89.00 101 ALA A N 1
ATOM 816 C CA . ALA A 1 101 ? 6.632 -7.339 -13.788 1.00 89.00 101 ALA A CA 1
ATOM 817 C C . ALA A 1 101 ? 6.606 -8.088 -12.447 1.00 89.00 101 ALA A C 1
ATOM 819 O O . ALA A 1 101 ? 7.282 -9.112 -12.314 1.00 89.00 101 ALA A O 1
ATOM 820 N N . THR A 1 102 ? 5.796 -7.612 -11.495 1.00 88.75 102 THR A N 1
ATOM 821 C CA . THR A 1 102 ? 5.616 -8.198 -10.158 1.00 88.75 102 THR A CA 1
ATOM 822 C C . THR A 1 102 ? 4.728 -9.440 -10.110 1.00 88.75 102 THR A C 1
ATOM 824 O O . THR A 1 102 ? 4.665 -10.095 -9.076 1.00 88.75 102 THR A O 1
ATOM 827 N N . MET A 1 103 ? 4.105 -9.841 -11.221 1.00 87.19 103 MET A N 1
ATOM 828 C CA . MET A 1 103 ? 3.446 -11.154 -11.313 1.00 87.19 103 MET A CA 1
ATOM 829 C C . MET A 1 103 ? 4.444 -12.322 -11.295 1.00 87.19 103 MET A C 1
ATOM 831 O O . MET A 1 103 ? 4.064 -13.477 -11.117 1.00 87.19 103 MET A O 1
ATOM 835 N N . ASP A 1 104 ? 5.725 -12.037 -11.495 1.00 89.94 104 ASP A N 1
ATOM 836 C CA . ASP A 1 104 ? 6.807 -13.000 -11.348 1.00 89.94 104 ASP A CA 1
ATOM 837 C C . ASP A 1 104 ? 7.148 -13.201 -9.875 1.00 89.94 104 ASP A C 1
ATOM 839 O O . ASP A 1 104 ? 7.562 -12.263 -9.186 1.00 89.94 104 ASP A O 1
ATOM 843 N N . GLU A 1 105 ? 6.969 -14.432 -9.392 1.00 90.25 105 GLU A N 1
ATOM 844 C CA . GLU A 1 105 ? 7.107 -14.742 -7.971 1.00 90.25 105 GLU A CA 1
ATOM 845 C C . GLU A 1 105 ? 8.495 -14.408 -7.416 1.00 90.25 105 GLU A C 1
ATOM 847 O O . GLU A 1 105 ? 8.604 -13.945 -6.278 1.00 90.25 105 GLU A O 1
ATOM 852 N N . ASP A 1 106 ? 9.560 -14.611 -8.195 1.00 91.88 106 ASP A N 1
ATOM 853 C CA . ASP A 1 106 ? 10.923 -14.350 -7.731 1.00 91.88 106 ASP A CA 1
ATOM 854 C C . ASP A 1 106 ? 11.154 -12.852 -7.542 1.00 91.88 106 ASP A C 1
ATOM 856 O O . ASP A 1 106 ? 11.814 -12.427 -6.586 1.00 91.88 106 ASP A O 1
ATOM 860 N N . ILE A 1 107 ? 10.581 -12.035 -8.425 1.00 93.25 107 ILE A N 1
ATOM 861 C CA . ILE A 1 107 ? 10.615 -10.578 -8.300 1.00 93.25 107 ILE A CA 1
ATOM 862 C C . ILE A 1 107 ? 9.765 -10.122 -7.130 1.00 93.25 107 ILE A C 1
ATOM 864 O O . ILE A 1 107 ? 10.247 -9.345 -6.305 1.00 93.25 107 ILE A O 1
ATOM 868 N N . GLN A 1 108 ? 8.547 -10.640 -6.997 1.00 93.94 108 GLN A N 1
ATOM 869 C CA . GLN A 1 108 ? 7.662 -10.246 -5.911 1.00 93.94 108 GLN A CA 1
ATOM 870 C C . GLN A 1 108 ? 8.258 -10.586 -4.544 1.00 93.94 108 GLN A C 1
ATOM 872 O O . GLN A 1 108 ? 8.271 -9.749 -3.639 1.00 93.94 108 GLN A O 1
ATOM 877 N N . ARG A 1 109 ? 8.844 -11.779 -4.388 1.00 94.19 109 ARG A N 1
ATOM 878 C CA . ARG A 1 109 ? 9.529 -12.164 -3.145 1.00 94.19 109 ARG A CA 1
ATOM 879 C C . ARG A 1 109 ? 10.732 -11.271 -2.854 1.00 94.19 109 ARG A C 1
ATOM 881 O O . ARG A 1 109 ? 10.942 -10.920 -1.692 1.00 94.19 109 ARG A O 1
ATOM 888 N N . LYS A 1 110 ? 11.509 -10.877 -3.870 1.00 95.62 110 LYS A N 1
ATOM 889 C CA . LYS A 1 110 ? 12.612 -9.914 -3.700 1.00 95.62 110 LYS A CA 1
ATOM 890 C C . LYS A 1 110 ? 12.103 -8.551 -3.245 1.00 95.62 110 LYS A C 1
ATOM 892 O O . LYS A 1 110 ? 12.630 -8.017 -2.276 1.00 95.62 110 LYS A O 1
ATOM 897 N N . ILE A 1 111 ? 11.043 -8.032 -3.864 1.00 95.88 111 ILE A N 1
ATOM 898 C CA . ILE A 1 111 ? 10.417 -6.762 -3.472 1.00 95.88 111 ILE A CA 1
ATOM 899 C C . ILE A 1 111 ? 9.977 -6.816 -2.010 1.00 95.88 111 ILE A C 1
ATOM 901 O O . ILE A 1 111 ? 10.394 -5.978 -1.220 1.00 95.88 111 ILE A O 1
ATOM 905 N N . ILE A 1 112 ? 9.218 -7.835 -1.602 1.00 94.94 112 ILE A N 1
ATOM 906 C CA . ILE A 1 112 ? 8.732 -7.956 -0.216 1.00 94.94 112 ILE A CA 1
ATOM 907 C C . ILE A 1 112 ? 9.894 -7.988 0.789 1.00 94.94 112 ILE A C 1
ATOM 909 O O . ILE A 1 112 ? 9.822 -7.370 1.858 1.00 94.94 112 ILE A O 1
ATOM 913 N N . ARG A 1 113 ? 10.976 -8.696 0.446 1.00 94.81 113 ARG A N 1
ATOM 914 C CA . ARG A 1 113 ? 12.157 -8.835 1.303 1.00 94.81 113 ARG A CA 1
ATOM 915 C C . ARG A 1 113 ? 13.036 -7.597 1.320 1.00 94.81 113 ARG A C 1
ATOM 917 O O . ARG A 1 113 ? 13.670 -7.357 2.339 1.00 94.81 113 ARG A O 1
ATOM 924 N N . GLU A 1 114 ? 13.107 -6.811 0.258 1.00 96.12 114 GLU A N 1
ATOM 925 C CA . GLU A 1 114 ? 14.064 -5.701 0.164 1.00 96.12 114 GLU A CA 1
ATOM 926 C C . GLU A 1 114 ? 13.434 -4.315 0.284 1.00 96.12 114 GLU A C 1
ATOM 928 O O . GLU A 1 114 ? 14.154 -3.350 0.545 1.00 96.12 114 GLU A O 1
ATOM 933 N N . SER A 1 115 ? 12.114 -4.194 0.134 1.00 94.94 115 SER A N 1
ATOM 934 C CA . SER A 1 115 ? 11.412 -2.924 0.307 1.00 94.94 115 SER A CA 1
ATOM 935 C C . SER A 1 115 ? 11.577 -2.385 1.723 1.00 94.94 115 SER A C 1
ATOM 937 O O . SER A 1 115 ? 11.421 -3.098 2.718 1.00 94.94 115 SER A O 1
ATOM 939 N N . THR A 1 116 ? 11.852 -1.088 1.802 1.00 94.62 116 THR A N 1
ATOM 940 C CA . THR A 1 116 ? 11.895 -0.327 3.048 1.00 94.62 116 THR A CA 1
ATOM 941 C C . THR A 1 116 ? 10.562 0.378 3.276 1.00 94.62 116 THR A C 1
ATOM 943 O O . THR A 1 116 ? 9.912 0.791 2.308 1.00 94.62 116 THR A O 1
ATOM 946 N N . PRO A 1 117 ? 10.132 0.540 4.533 1.00 94.44 117 PRO A N 1
ATOM 947 C CA . PRO A 1 117 ? 8.899 1.241 4.817 1.00 94.44 117 PRO A CA 1
ATOM 948 C C . PRO A 1 117 ? 9.034 2.756 4.643 1.00 94.44 117 PRO A C 1
ATOM 950 O O . PRO A 1 117 ? 10.100 3.335 4.855 1.00 94.44 117 PRO A O 1
ATOM 953 N N . ASN A 1 118 ? 7.920 3.408 4.323 1.00 92.56 118 ASN A N 1
ATOM 954 C CA . ASN A 1 118 ? 7.752 4.848 4.424 1.00 92.56 118 ASN A CA 1
ATOM 955 C C . ASN A 1 118 ? 7.752 5.224 5.909 1.00 92.56 118 ASN A C 1
ATOM 957 O O . ASN A 1 118 ? 6.740 5.091 6.597 1.00 92.56 118 ASN A O 1
ATOM 961 N N . ARG A 1 119 ? 8.900 5.690 6.411 1.00 91.00 119 ARG A N 1
ATOM 962 C CA . ARG A 1 119 ? 9.137 5.918 7.845 1.00 91.00 119 ARG A CA 1
ATOM 963 C C . ARG A 1 119 ? 8.041 6.743 8.521 1.00 91.00 119 ARG A C 1
ATOM 965 O O . ARG A 1 119 ? 7.535 6.334 9.557 1.00 91.00 119 ARG A O 1
ATOM 972 N N . LYS A 1 120 ? 7.630 7.845 7.892 1.00 90.31 120 LYS A N 1
ATOM 973 C CA . LYS A 1 120 ? 6.567 8.707 8.415 1.00 90.31 120 LYS A CA 1
ATOM 974 C C . LYS A 1 120 ? 5.231 7.970 8.582 1.00 90.31 120 LYS A C 1
ATOM 976 O O . LYS A 1 120 ? 4.569 8.141 9.592 1.00 90.31 120 LYS A O 1
ATOM 981 N N . MET A 1 121 ? 4.853 7.124 7.620 1.00 92.75 121 MET A N 1
ATOM 982 C CA . MET A 1 121 ? 3.619 6.334 7.713 1.00 92.75 121 MET A CA 1
ATOM 983 C C . MET A 1 121 ? 3.680 5.354 8.889 1.00 92.75 121 MET A C 1
ATOM 985 O O . MET A 1 121 ? 2.700 5.186 9.604 1.00 92.75 121 MET A O 1
ATOM 989 N N . VAL A 1 122 ? 4.839 4.725 9.110 1.00 91.88 122 VAL A N 1
ATOM 990 C CA . VAL A 1 122 ? 5.040 3.812 10.246 1.00 91.88 122 VAL A CA 1
ATOM 991 C C . VAL A 1 122 ? 4.977 4.556 11.581 1.00 91.88 122 VAL A C 1
ATOM 993 O O . VAL A 1 122 ? 4.379 4.046 12.525 1.00 91.88 122 VAL A O 1
ATOM 996 N N . GLU A 1 123 ? 5.561 5.754 11.661 1.00 91.56 123 GLU A N 1
ATOM 997 C CA . GLU A 1 123 ? 5.506 6.612 12.852 1.00 91.56 123 GLU A CA 1
ATOM 998 C C . GLU A 1 123 ? 4.062 7.044 13.166 1.00 91.56 123 GLU A C 1
ATOM 1000 O O . GLU A 1 123 ? 3.599 6.828 14.286 1.00 91.56 123 GLU A O 1
ATOM 1005 N N . ASP A 1 124 ? 3.324 7.548 12.172 1.00 92.25 124 ASP A N 1
ATOM 1006 C CA . ASP A 1 124 ? 1.923 7.965 12.328 1.00 92.25 124 ASP A CA 1
ATOM 1007 C C . ASP A 1 124 ? 1.018 6.780 12.727 1.00 92.25 124 ASP A C 1
ATOM 1009 O O . ASP A 1 124 ? 0.168 6.898 13.610 1.00 92.25 124 ASP A O 1
ATOM 1013 N N . LEU A 1 125 ? 1.222 5.605 12.120 1.00 92.69 125 LEU A N 1
ATOM 1014 C CA . LEU A 1 125 ? 0.492 4.382 12.466 1.00 92.69 125 LEU A CA 1
ATOM 1015 C C . LEU A 1 125 ? 0.762 3.959 13.917 1.00 92.69 125 LEU A C 1
ATOM 1017 O O . LEU A 1 125 ? -0.169 3.579 14.632 1.00 92.69 125 LEU A O 1
ATOM 1021 N N . ALA A 1 126 ? 2.020 4.017 14.361 1.00 90.50 126 ALA A N 1
ATOM 1022 C CA . ALA A 1 126 ? 2.388 3.675 15.730 1.00 90.50 126 ALA A CA 1
ATOM 1023 C C . ALA A 1 126 ? 1.760 4.643 16.745 1.00 90.50 126 ALA A C 1
ATOM 1025 O O . ALA A 1 126 ? 1.262 4.202 17.782 1.00 90.50 126 ALA A O 1
ATOM 1026 N N . GLU A 1 127 ? 1.729 5.943 16.440 1.00 93.81 127 GLU A N 1
ATOM 1027 C CA . GLU A 1 127 ? 1.049 6.945 17.267 1.00 93.81 127 GLU A CA 1
ATOM 1028 C C . GLU A 1 127 ? -0.458 6.662 17.371 1.00 93.81 127 GLU A C 1
ATOM 1030 O O . GLU A 1 127 ? -1.026 6.673 18.465 1.00 93.81 127 GLU A O 1
ATOM 1035 N N . GLU A 1 128 ? -1.108 6.331 16.256 1.00 93.19 128 GLU A N 1
ATOM 1036 C CA . GLU A 1 128 ? -2.523 5.958 16.240 1.00 93.19 128 GLU A CA 1
ATOM 1037 C C . GLU A 1 128 ? -2.802 4.718 17.097 1.00 93.19 128 GLU A C 1
ATOM 1039 O O . GLU A 1 128 ? -3.743 4.718 17.895 1.00 93.19 128 GLU A O 1
ATOM 1044 N N . HIS A 1 129 ? -1.957 3.688 17.009 1.00 90.50 129 HIS A N 1
ATOM 1045 C CA . HIS A 1 129 ? -2.072 2.515 17.874 1.00 90.50 129 HIS A CA 1
ATOM 1046 C C . HIS A 1 129 ? -1.965 2.878 19.365 1.00 90.50 129 HIS A C 1
ATOM 1048 O O . HIS A 1 129 ? -2.800 2.448 20.166 1.00 90.50 129 HIS A O 1
ATOM 1054 N N . LEU A 1 130 ? -0.983 3.705 19.743 1.00 90.75 130 LEU A N 1
ATOM 1055 C CA . LEU A 1 130 ? -0.797 4.155 21.129 1.00 90.75 130 LEU A CA 1
ATOM 1056 C C . LEU A 1 130 ? -1.999 4.954 21.658 1.00 90.75 130 LEU A C 1
ATOM 1058 O O . LEU A 1 130 ? -2.276 4.923 22.856 1.00 90.75 130 LEU A O 1
ATOM 1062 N N . ASN A 1 131 ? -2.755 5.600 20.769 1.00 91.56 131 ASN A N 1
ATOM 1063 C CA . ASN A 1 131 ? -4.006 6.292 21.087 1.00 91.56 131 ASN A CA 1
ATOM 1064 C C . ASN A 1 131 ? -5.227 5.355 21.189 1.00 91.56 131 ASN A C 1
ATOM 1066 O O . ASN A 1 131 ? -6.359 5.816 21.345 1.00 91.56 131 ASN A O 1
ATOM 1070 N N . GLY A 1 132 ? -5.017 4.038 21.130 1.00 90.88 132 GLY A N 1
ATOM 1071 C CA . GLY A 1 132 ? -6.065 3.030 21.265 1.00 90.88 132 GLY A CA 1
ATOM 1072 C C . GLY A 1 132 ? -6.795 2.711 19.962 1.00 90.88 132 GLY A C 1
ATOM 1073 O O . GLY A 1 132 ? -7.797 1.995 19.998 1.00 90.88 132 GLY A O 1
ATOM 1074 N N . THR A 1 133 ? -6.315 3.191 18.814 1.00 94.62 133 THR A N 1
ATOM 1075 C CA . THR A 1 133 ? -6.848 2.818 17.497 1.00 94.62 133 THR A CA 1
ATOM 1076 C C . THR A 1 133 ? -6.539 1.344 17.192 1.00 94.62 133 THR A C 1
ATOM 1078 O O . THR A 1 133 ? -5.510 0.805 17.605 1.00 94.62 133 THR A O 1
ATOM 1081 N N . GLU A 1 134 ? -7.460 0.655 16.520 1.00 95.56 134 GLU A N 1
ATOM 1082 C CA . GLU A 1 134 ? -7.231 -0.661 15.913 1.00 95.56 134 GLU A CA 1
ATOM 1083 C C . GLU A 1 134 ? -6.630 -0.489 14.517 1.00 95.56 134 GLU A C 1
ATOM 1085 O O . GLU A 1 134 ? -7.169 0.251 13.692 1.00 95.56 134 GLU A O 1
ATOM 1090 N N . ILE A 1 135 ? -5.522 -1.175 14.253 1.00 96.88 135 ILE A N 1
ATOM 1091 C CA . ILE A 1 135 ? -4.775 -1.106 13.001 1.00 96.88 135 ILE A CA 1
ATOM 1092 C C . ILE A 1 135 ? -5.036 -2.368 12.177 1.00 96.88 135 ILE A C 1
ATOM 1094 O O . ILE A 1 135 ? -4.695 -3.482 12.580 1.00 96.88 135 ILE A O 1
ATOM 1098 N N . VAL A 1 136 ? -5.605 -2.187 10.989 1.00 97.62 136 VAL A N 1
ATOM 1099 C CA . VAL A 1 136 ? -5.909 -3.255 10.034 1.00 97.62 136 VAL A CA 1
ATOM 1100 C C . VAL A 1 136 ? -5.070 -3.067 8.774 1.00 97.62 136 VAL A C 1
ATOM 1102 O O . VAL A 1 136 ? -5.071 -2.001 8.168 1.00 97.62 136 VAL A O 1
ATOM 1105 N N . LEU A 1 137 ? -4.379 -4.114 8.336 1.00 97.94 137 LEU A N 1
ATOM 1106 C CA . LEU A 1 137 ? -3.654 -4.131 7.067 1.00 97.94 137 LEU A CA 1
ATOM 1107 C C . LEU A 1 137 ? -4.477 -4.892 6.021 1.00 97.94 137 LEU A C 1
ATOM 1109 O O . LEU A 1 137 ? -4.956 -5.991 6.300 1.00 97.94 137 LEU A O 1
ATOM 1113 N N . ILE A 1 138 ? -4.648 -4.331 4.822 1.00 97.50 138 ILE A N 1
ATOM 1114 C CA . ILE A 1 138 ? -5.374 -4.973 3.714 1.00 97.50 138 ILE A CA 1
ATOM 1115 C C . ILE A 1 138 ? -4.561 -4.828 2.431 1.00 97.50 138 ILE A C 1
ATOM 1117 O O . ILE A 1 138 ? -4.449 -3.734 1.884 1.00 97.50 138 ILE A O 1
ATOM 1121 N N . THR A 1 139 ? -4.028 -5.937 1.923 1.00 95.88 139 THR A N 1
ATOM 1122 C CA . THR A 1 139 ? -3.133 -5.949 0.761 1.00 95.88 139 THR A CA 1
ATOM 1123 C C . THR A 1 139 ? -3.652 -6.835 -0.361 1.00 95.88 139 THR A C 1
ATOM 1125 O O . THR A 1 139 ? -4.199 -7.901 -0.103 1.00 95.88 139 THR A O 1
ATOM 1128 N N . ALA A 1 140 ? -3.401 -6.418 -1.603 1.00 92.62 140 ALA A N 1
ATOM 1129 C CA . ALA A 1 140 ? -3.653 -7.223 -2.799 1.00 92.62 140 ALA A CA 1
ATOM 1130 C C . ALA A 1 140 ? -2.584 -8.305 -3.047 1.00 92.62 140 ALA A C 1
ATOM 1132 O O . ALA A 1 140 ? -2.680 -9.056 -4.012 1.00 92.62 140 ALA A O 1
ATOM 1133 N N . ARG A 1 141 ? -1.548 -8.410 -2.200 1.00 89.44 141 ARG A N 1
ATOM 1134 C CA . ARG A 1 141 ? -0.588 -9.517 -2.290 1.00 89.44 141 ARG A CA 1
ATOM 1135 C C . ARG A 1 141 ? -1.320 -10.853 -2.167 1.00 89.44 141 ARG A C 1
ATOM 1137 O O . ARG A 1 141 ? -2.176 -11.023 -1.303 1.00 89.44 141 ARG A O 1
ATOM 1144 N N . HIS A 1 142 ? -0.908 -11.830 -2.967 1.00 89.44 142 HIS A N 1
ATOM 1145 C CA . HIS A 1 142 ? -1.406 -13.193 -2.833 1.00 89.44 142 HIS A CA 1
ATOM 1146 C C . HIS A 1 142 ? -1.007 -13.804 -1.474 1.00 89.44 142 HIS A C 1
ATOM 1148 O O . HIS A 1 142 ? 0.097 -13.572 -0.967 1.00 89.44 142 HIS A O 1
ATOM 1154 N N . VAL A 1 143 ? -1.881 -14.635 -0.896 1.00 86.94 143 VAL A N 1
ATOM 1155 C CA . VAL A 1 143 ? -1.685 -15.250 0.434 1.00 86.94 143 VAL A CA 1
ATOM 1156 C C . VAL A 1 143 ? -0.437 -16.144 0.514 1.00 86.94 143 VAL A C 1
ATOM 1158 O O . VAL A 1 143 ? 0.137 -16.324 1.587 1.00 86.94 143 VAL A O 1
ATOM 1161 N N . SER A 1 144 ? 0.061 -16.647 -0.622 1.00 86.94 144 SER A N 1
ATOM 1162 C CA . SER A 1 144 ? 1.328 -17.399 -0.697 1.00 86.94 144 SER A CA 1
ATOM 1163 C C . SER A 1 144 ? 2.558 -16.586 -0.264 1.00 86.94 144 SER A C 1
ATOM 1165 O O . SER A 1 144 ? 3.599 -17.176 0.033 1.00 86.94 144 SER A O 1
ATOM 1167 N N . TYR A 1 145 ? 2.445 -15.255 -0.195 1.00 90.19 145 TYR A N 1
ATOM 1168 C CA . TYR A 1 145 ? 3.482 -14.348 0.302 1.00 90.19 145 TYR A CA 1
ATOM 1169 C C . TYR A 1 145 ? 3.266 -13.911 1.756 1.00 90.19 145 TYR A C 1
ATOM 1171 O O . TYR A 1 145 ? 3.961 -13.010 2.238 1.00 90.19 145 TYR A O 1
ATOM 1179 N N . ALA A 1 146 ? 2.296 -14.497 2.467 1.00 87.69 146 ALA A N 1
ATOM 1180 C CA . ALA A 1 146 ? 1.963 -14.089 3.828 1.00 87.69 146 ALA A CA 1
ATOM 1181 C C . ALA A 1 146 ? 3.160 -14.220 4.774 1.00 87.69 146 ALA A C 1
ATOM 1183 O O . ALA A 1 146 ? 3.425 -13.308 5.555 1.00 87.69 146 ALA A O 1
ATOM 1184 N N . LYS A 1 147 ? 3.933 -15.307 4.652 1.00 89.50 147 LYS A N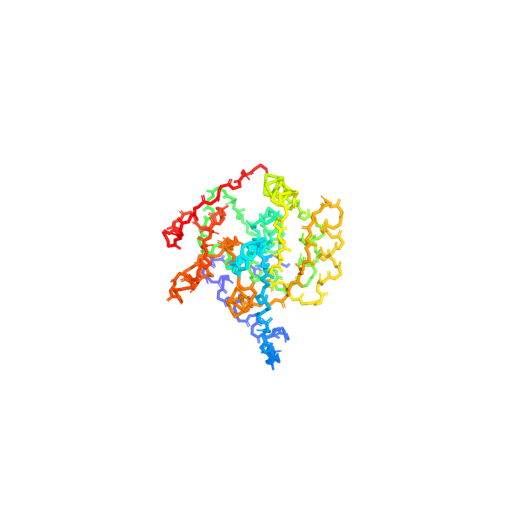 1
ATOM 1185 C CA . LYS A 1 147 ? 5.128 -15.531 5.471 1.00 89.50 147 LYS A CA 1
ATOM 1186 C C . LYS A 1 147 ? 6.156 -14.413 5.283 1.00 89.50 147 LYS A C 1
ATOM 1188 O O . LYS A 1 147 ? 6.509 -13.758 6.258 1.00 89.50 147 LYS A O 1
ATOM 1193 N N . GLU A 1 148 ? 6.593 -14.151 4.051 1.00 92.94 148 GLU A N 1
ATOM 1194 C CA . GLU A 1 148 ? 7.561 -13.084 3.770 1.00 92.94 148 GLU A CA 1
ATOM 1195 C C . GLU A 1 148 ? 7.027 -11.695 4.131 1.00 92.94 148 GLU A C 1
ATOM 1197 O O . GLU A 1 148 ? 7.782 -10.836 4.585 1.00 92.94 148 GLU A O 1
ATOM 1202 N N . THR A 1 149 ? 5.723 -11.469 3.955 1.00 92.25 149 THR A N 1
ATOM 1203 C CA . THR A 1 149 ? 5.079 -10.205 4.326 1.00 92.25 149 THR A CA 1
ATOM 1204 C C . THR A 1 149 ? 5.158 -9.979 5.833 1.00 92.25 149 THR A C 1
ATOM 1206 O O . THR A 1 149 ? 5.603 -8.916 6.262 1.00 92.25 149 THR A O 1
ATOM 1209 N N . ILE A 1 150 ? 4.801 -10.985 6.635 1.00 91.88 150 ILE A N 1
ATOM 1210 C CA . ILE A 1 150 ? 4.868 -10.923 8.100 1.00 91.88 150 ILE A CA 1
ATOM 1211 C C . ILE A 1 150 ? 6.319 -10.775 8.573 1.00 91.88 150 ILE A C 1
ATOM 1213 O O . ILE A 1 150 ? 6.596 -9.960 9.450 1.00 91.88 150 ILE A O 1
ATOM 1217 N N . GLU A 1 151 ? 7.262 -11.508 7.977 1.00 92.12 151 GLU A N 1
ATOM 1218 C CA . GLU A 1 151 ? 8.692 -11.364 8.279 1.00 92.12 151 GLU A CA 1
ATOM 1219 C C . GLU A 1 151 ? 9.190 -9.936 8.003 1.00 92.12 151 GLU A C 1
ATOM 1221 O O . GLU A 1 151 ? 9.911 -9.367 8.826 1.00 92.12 151 GLU A O 1
ATOM 1226 N N . SER A 1 152 ? 8.770 -9.325 6.890 1.00 93.00 152 SER A N 1
ATOM 1227 C CA . SER A 1 152 ? 9.137 -7.947 6.545 1.00 93.00 152 SER A CA 1
ATOM 1228 C C . SER A 1 152 ? 8.519 -6.926 7.508 1.00 93.00 152 SER A C 1
ATOM 1230 O O . SER A 1 152 ? 9.225 -6.032 7.974 1.00 93.00 152 SER A O 1
ATOM 1232 N N . LEU A 1 153 ? 7.243 -7.090 7.881 1.00 93.19 153 LEU A N 1
ATOM 1233 C CA . LEU A 1 153 ? 6.575 -6.250 8.886 1.00 93.19 153 LEU A CA 1
ATOM 1234 C C . LEU A 1 153 ? 7.290 -6.325 10.245 1.00 93.19 153 LEU A C 1
ATOM 1236 O O . LEU A 1 153 ? 7.632 -5.293 10.825 1.00 93.19 153 LEU A O 1
ATOM 1240 N N . ASN A 1 154 ? 7.600 -7.540 10.708 1.00 91.00 154 ASN A N 1
ATOM 1241 C CA . ASN A 1 154 ? 8.288 -7.777 11.980 1.00 91.00 154 ASN A CA 1
ATOM 1242 C C . ASN A 1 154 ? 9.699 -7.186 11.995 1.00 91.00 154 ASN A C 1
ATOM 1244 O O . ASN A 1 154 ? 10.106 -6.589 12.991 1.00 91.00 154 ASN A O 1
ATOM 1248 N N . ARG A 1 155 ? 10.442 -7.311 10.888 1.00 91.50 155 ARG A N 1
ATOM 1249 C CA . ARG A 1 155 ? 11.793 -6.749 10.755 1.00 91.50 155 ARG A CA 1
ATOM 1250 C C . ARG A 1 155 ? 11.828 -5.243 11.014 1.00 91.50 155 ARG A C 1
ATOM 1252 O O . ARG A 1 155 ? 12.814 -4.751 11.554 1.00 91.50 155 ARG A O 1
ATOM 1259 N N . PHE A 1 156 ? 10.778 -4.525 10.625 1.00 89.31 156 PHE A N 1
ATOM 1260 C CA . PHE A 1 156 ? 10.679 -3.077 10.809 1.00 89.31 156 PHE A CA 1
ATOM 1261 C C . PHE A 1 156 ? 9.841 -2.666 12.025 1.00 89.31 156 PHE A C 1
ATOM 1263 O O . PHE A 1 156 ? 9.627 -1.474 12.228 1.00 89.31 156 PHE A O 1
ATOM 1270 N N . GLY A 1 157 ? 9.378 -3.623 12.838 1.00 89.75 157 GLY A N 1
ATOM 1271 C CA . GLY A 1 157 ? 8.548 -3.340 14.010 1.00 89.75 157 GLY A CA 1
ATOM 1272 C C . GLY A 1 157 ? 7.200 -2.702 13.664 1.00 89.75 157 GLY A C 1
ATOM 1273 O O . GLY A 1 157 ? 6.679 -1.919 14.454 1.00 89.75 157 GLY A O 1
ATOM 1274 N N . ILE A 1 158 ? 6.649 -2.999 12.483 1.00 92.50 158 ILE A N 1
ATOM 1275 C CA . ILE A 1 158 ? 5.374 -2.431 12.035 1.00 92.50 158 ILE A CA 1
ATOM 1276 C C . ILE A 1 158 ? 4.243 -3.160 12.754 1.00 92.50 158 ILE A C 1
ATOM 1278 O O . ILE A 1 158 ? 4.026 -4.355 12.549 1.00 92.50 158 ILE A O 1
ATOM 1282 N N . TYR A 1 159 ? 3.536 -2.427 13.606 1.00 89.75 159 TYR A N 1
ATOM 1283 C CA . TYR A 1 159 ? 2.420 -2.952 14.379 1.00 89.75 159 TYR A CA 1
ATOM 1284 C C . TYR A 1 159 ? 1.159 -3.134 13.521 1.00 89.75 159 TYR A C 1
ATOM 1286 O O . TYR A 1 159 ? 0.895 -2.347 12.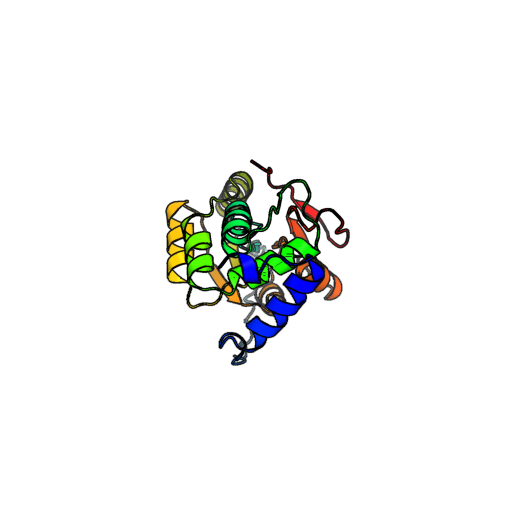615 1.00 89.75 159 TYR A O 1
ATOM 1294 N N . TYR A 1 160 ? 0.357 -4.150 13.838 1.00 94.94 160 TYR A N 1
ATOM 1295 C CA . TYR A 1 160 ? -1.010 -4.313 13.345 1.00 94.94 160 TYR A CA 1
ATOM 1296 C C . TYR A 1 160 ? -1.811 -5.236 14.272 1.00 94.94 160 TYR A C 1
ATOM 1298 O O . TYR A 1 160 ? -1.252 -6.164 14.858 1.00 94.94 160 TYR A O 1
ATOM 1306 N N . ASP A 1 161 ? -3.122 -5.013 14.378 1.00 93.12 161 ASP A N 1
ATOM 1307 C CA . ASP A 1 161 ? -4.043 -5.930 15.058 1.00 93.12 161 ASP A CA 1
ATOM 1308 C C . ASP A 1 161 ? -4.474 -7.066 14.104 1.00 93.12 161 ASP A C 1
ATOM 1310 O O . ASP A 1 161 ? -4.624 -8.215 14.524 1.00 93.12 161 ASP A O 1
ATOM 1314 N N . LYS A 1 162 ? -4.683 -6.758 12.812 1.00 94.50 162 LYS A N 1
ATOM 1315 C CA . LYS A 1 162 ? -5.168 -7.704 11.784 1.00 94.50 162 LYS A CA 1
ATOM 1316 C C . LYS A 1 162 ? -4.502 -7.468 10.426 1.00 94.50 162 LYS A C 1
ATOM 1318 O O . LYS A 1 162 ? -4.188 -6.332 10.086 1.00 94.50 162 LYS A O 1
ATOM 1323 N N . ILE A 1 163 ? -4.343 -8.529 9.632 1.00 96.12 163 ILE A N 1
ATOM 1324 C CA . ILE A 1 163 ? -3.870 -8.471 8.240 1.00 96.12 163 ILE A CA 1
ATOM 1325 C C . ILE A 1 163 ? -4.744 -9.348 7.337 1.00 96.12 163 ILE A C 1
ATOM 1327 O O . ILE A 1 163 ? -5.041 -10.490 7.681 1.00 96.12 163 ILE A O 1
ATOM 1331 N N . TYR A 1 164 ? -5.133 -8.812 6.181 1.00 95.19 164 TYR A N 1
ATOM 1332 C CA . TYR A 1 164 ? -5.954 -9.478 5.173 1.00 95.19 164 TYR A CA 1
ATOM 1333 C C . TYR A 1 164 ? -5.276 -9.430 3.798 1.00 95.19 164 TYR A C 1
ATOM 1335 O O . TYR A 1 164 ? -4.739 -8.394 3.401 1.00 95.19 164 TYR A O 1
ATOM 1343 N N . PHE A 1 165 ? -5.331 -10.549 3.072 1.00 90.81 165 PHE A N 1
ATOM 1344 C CA . PHE A 1 165 ? -4.790 -10.712 1.719 1.00 90.81 165 PHE A CA 1
ATOM 1345 C C . PHE A 1 165 ? -5.962 -10.858 0.742 1.00 90.81 165 PHE A C 1
ATOM 1347 O O . PHE A 1 165 ? -6.599 -11.908 0.705 1.00 90.81 165 PHE A O 1
ATOM 1354 N N . THR A 1 166 ? -6.297 -9.792 0.015 1.00 89.81 166 THR A N 1
ATOM 1355 C CA . THR A 1 166 ? -7.397 -9.763 -0.959 1.00 89.81 166 THR A CA 1
ATOM 1356 C C . THR A 1 166 ? -7.200 -8.648 -1.984 1.00 89.81 166 THR A C 1
ATOM 1358 O O . THR A 1 166 ? -6.759 -7.547 -1.645 1.00 89.81 166 THR A O 1
ATOM 1361 N N . GLU A 1 167 ? -7.578 -8.907 -3.234 1.00 85.94 167 GLU A N 1
ATOM 1362 C CA . GLU A 1 167 ? -7.706 -7.861 -4.256 1.00 85.94 167 GLU A CA 1
ATOM 1363 C C . GLU A 1 167 ? -8.994 -7.040 -4.052 1.00 85.94 167 GLU A C 1
ATOM 1365 O O . GLU A 1 167 ? -8.996 -5.820 -4.215 1.00 85.94 167 GLU A O 1
ATOM 1370 N N . GLU A 1 168 ? -10.066 -7.687 -3.587 1.00 89.19 168 GLU A N 1
ATOM 1371 C CA . GLU A 1 168 ? -11.374 -7.078 -3.335 1.00 89.19 168 GLU A CA 1
ATOM 1372 C C . GLU A 1 168 ? -11.439 -6.497 -1.916 1.00 89.19 168 GLU A C 1
ATOM 1374 O O . GLU A 1 168 ? -11.896 -7.135 -0.962 1.00 89.19 168 GLU A O 1
ATOM 1379 N N . LYS A 1 169 ? -10.939 -5.267 -1.754 1.00 93.19 169 LYS A N 1
ATOM 1380 C CA . LYS A 1 169 ? -10.818 -4.624 -0.432 1.00 93.19 169 LYS A CA 1
ATOM 1381 C C . LYS A 1 169 ? -12.127 -4.041 0.094 1.00 93.19 169 LYS A C 1
ATOM 1383 O O . LYS A 1 169 ? -12.355 -4.033 1.302 1.00 93.19 169 LYS A O 1
ATOM 1388 N N . LEU A 1 170 ? -12.984 -3.531 -0.791 1.00 92.94 170 LEU A N 1
ATOM 1389 C CA . LEU A 1 170 ? -14.164 -2.754 -0.405 1.00 92.94 170 LEU A CA 1
ATOM 1390 C C . LEU A 1 170 ? -15.125 -3.510 0.536 1.00 92.94 170 LEU A C 1
ATOM 1392 O O . LEU A 1 170 ? -15.513 -2.920 1.549 1.00 92.94 170 LEU A O 1
ATOM 1396 N N . PRO A 1 171 ? -15.480 -4.790 0.296 1.00 90.56 171 PR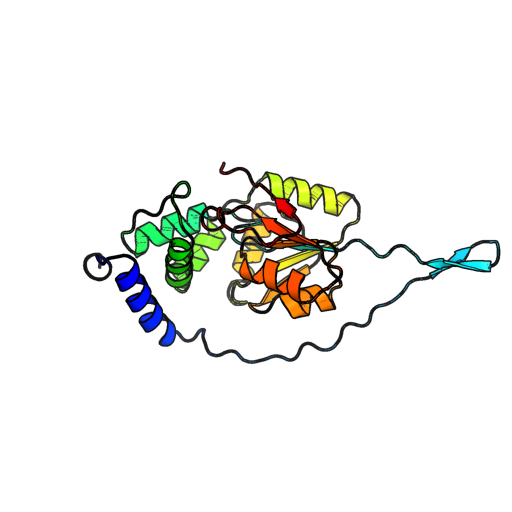O A N 1
ATOM 1397 C CA . PRO A 1 171 ? -16.331 -5.535 1.223 1.00 90.56 171 PRO A CA 1
ATOM 1398 C C . PRO A 1 171 ? -15.737 -5.635 2.633 1.00 90.56 171 PRO A C 1
ATOM 1400 O O . PRO A 1 171 ? -16.463 -5.465 3.612 1.00 90.56 171 PRO A O 1
ATOM 1403 N N . LEU A 1 172 ? -14.418 -5.835 2.754 1.00 90.00 172 LEU A N 1
ATOM 1404 C CA . LEU A 1 172 ? -13.735 -5.862 4.051 1.00 90.00 172 LEU A CA 1
ATOM 1405 C C . LEU A 1 172 ? -13.732 -4.492 4.727 1.00 90.00 172 LEU A C 1
ATOM 1407 O O . LEU A 1 172 ? -13.997 -4.409 5.922 1.00 90.00 172 LEU A O 1
ATOM 1411 N N . ILE A 1 173 ? -13.471 -3.418 3.979 1.00 93.81 173 ILE A N 1
ATOM 1412 C CA . ILE A 1 173 ? -13.477 -2.044 4.507 1.00 93.81 173 ILE A CA 1
ATOM 1413 C C . ILE A 1 173 ? -14.838 -1.713 5.134 1.00 93.81 173 ILE A C 1
ATOM 1415 O O . ILE A 1 173 ? -14.897 -1.139 6.223 1.00 93.81 173 ILE A O 1
ATOM 1419 N N . ILE A 1 174 ? -15.924 -2.122 4.472 1.00 90.75 174 ILE A N 1
ATOM 1420 C CA . ILE A 1 174 ? -17.296 -1.949 4.959 1.00 90.75 174 ILE A CA 1
ATOM 1421 C C . ILE A 1 174 ? -17.571 -2.865 6.153 1.00 90.75 174 ILE A C 1
ATOM 1423 O O . ILE A 1 174 ? -18.053 -2.399 7.183 1.00 90.75 174 ILE A O 1
ATOM 1427 N N . GLY A 1 175 ? -17.264 -4.159 6.029 1.00 87.56 175 GLY A N 1
ATOM 1428 C CA . GLY A 1 175 ? -17.569 -5.163 7.051 1.00 87.56 175 GLY A CA 1
ATOM 1429 C C . GLY A 1 175 ? -16.815 -4.955 8.366 1.00 87.56 175 GLY A C 1
ATOM 1430 O O . GLY A 1 175 ? -17.340 -5.266 9.432 1.00 87.56 175 GLY A O 1
ATOM 1431 N N . LEU A 1 176 ? -15.609 -4.388 8.302 1.00 88.69 176 LEU A N 1
ATOM 1432 C CA . LEU A 1 176 ? -14.803 -4.028 9.470 1.00 88.69 176 LEU A CA 1
ATOM 1433 C C . LEU A 1 176 ? -15.131 -2.631 10.022 1.00 88.69 176 LEU A C 1
ATOM 1435 O O . LEU A 1 176 ? -14.527 -2.223 11.013 1.00 88.69 176 LEU A O 1
ATOM 1439 N N . ASP A 1 177 ? -16.067 -1.906 9.396 1.00 91.19 177 ASP A N 1
ATOM 1440 C CA . ASP A 1 177 ? -16.425 -0.522 9.725 1.00 91.19 177 ASP A CA 1
ATOM 1441 C C . ASP A 1 177 ? -15.163 0.348 9.874 1.00 91.19 177 ASP A C 1
ATOM 1443 O O . ASP A 1 177 ? -14.894 0.912 10.931 1.00 91.19 177 ASP A O 1
ATOM 1447 N N . ILE A 1 178 ? -14.313 0.416 8.847 1.00 95.31 178 ILE A N 1
ATOM 1448 C CA . ILE A 1 178 ? -13.061 1.189 8.913 1.00 95.31 178 ILE A CA 1
ATOM 1449 C C . ILE A 1 178 ? -13.368 2.697 8.928 1.00 95.31 178 ILE A C 1
ATOM 1451 O O . ILE A 1 178 ? -14.135 3.186 8.100 1.00 95.31 178 ILE A O 1
ATOM 1455 N N . ASP A 1 179 ? -12.768 3.464 9.849 1.00 96.44 179 ASP A N 1
ATOM 1456 C CA . ASP A 1 179 ? -12.909 4.931 9.901 1.00 96.44 179 ASP A CA 1
ATOM 1457 C C . ASP A 1 179 ? -12.135 5.625 8.782 1.00 96.44 179 ASP A C 1
ATOM 1459 O O . ASP A 1 179 ? -12.652 6.542 8.149 1.00 96.44 179 ASP A O 1
ATOM 1463 N N . TRP A 1 180 ? -10.884 5.213 8.582 1.00 97.62 180 TRP A N 1
ATOM 1464 C CA . TRP A 1 180 ? -9.945 5.807 7.635 1.00 97.62 180 TRP A CA 1
ATOM 1465 C C . TRP A 1 180 ? -9.227 4.697 6.891 1.00 97.62 180 TRP A C 1
ATOM 1467 O O . TRP A 1 180 ? -8.657 3.814 7.531 1.00 97.62 180 TRP A O 1
ATOM 1477 N N . PHE A 1 181 ? -9.250 4.749 5.564 1.00 98.06 181 PHE A N 1
ATOM 1478 C CA . PHE A 1 181 ? -8.552 3.787 4.724 1.00 98.06 181 PHE A CA 1
ATOM 1479 C C . PHE A 1 181 ? -7.514 4.487 3.850 1.00 98.06 181 PHE A C 1
ATOM 1481 O O . PHE A 1 181 ? -7.846 5.445 3.151 1.00 98.06 181 PHE A O 1
ATOM 1488 N N . TYR A 1 182 ? -6.275 4.004 3.910 1.00 98.06 182 TYR A N 1
ATOM 1489 C CA . TYR A 1 182 ? -5.120 4.551 3.206 1.00 98.06 182 TYR A CA 1
ATOM 1490 C C . TYR A 1 182 ? -4.717 3.601 2.085 1.00 98.06 182 TYR A C 1
ATOM 1492 O O . TYR A 1 182 ? -4.325 2.466 2.350 1.00 98.06 182 TYR A O 1
ATOM 1500 N N . ASP A 1 183 ? -4.787 4.076 0.847 1.00 97.75 183 ASP A N 1
ATOM 1501 C CA . ASP A 1 183 ? -4.401 3.324 -0.349 1.00 97.75 183 ASP A CA 1
ATOM 1502 C C . ASP A 1 183 ? -3.723 4.273 -1.338 1.00 97.75 183 ASP 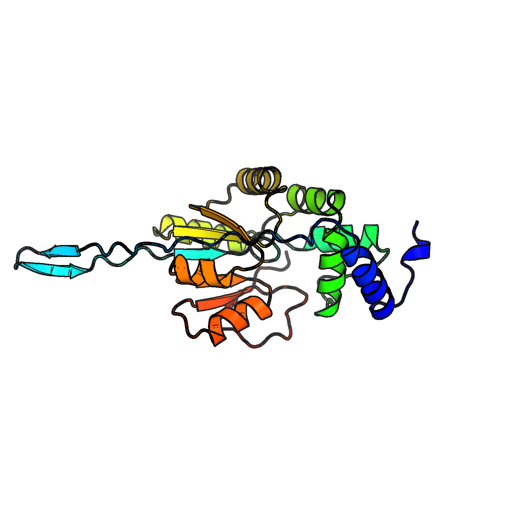A C 1
ATOM 1504 O O . ASP A 1 183 ? -4.031 5.469 -1.370 1.00 97.75 183 ASP A O 1
ATOM 1508 N N . ASP A 1 184 ? -2.780 3.773 -2.124 1.00 95.56 184 ASP A N 1
ATOM 1509 C CA . ASP A 1 184 ? -2.149 4.538 -3.192 1.00 95.56 184 ASP A CA 1
ATOM 1510 C C . ASP A 1 184 ? -2.898 4.392 -4.529 1.00 95.56 184 ASP A C 1
ATOM 1512 O O . ASP A 1 184 ? -2.744 5.254 -5.399 1.00 95.56 184 ASP A O 1
ATOM 1516 N N . LYS A 1 185 ? -3.766 3.383 -4.683 1.00 94.81 185 LYS A N 1
ATOM 1517 C CA . LYS A 1 185 ? -4.568 3.165 -5.893 1.00 94.81 185 LYS A CA 1
ATOM 1518 C C . LYS A 1 185 ? -5.784 4.094 -5.960 1.00 94.81 185 LYS A C 1
ATOM 1520 O O . LYS A 1 185 ? -6.706 3.960 -5.144 1.00 94.81 185 LYS A O 1
ATOM 1525 N N . PRO A 1 186 ? -5.861 5.002 -6.953 1.00 94.75 186 PRO A N 1
ATOM 1526 C CA . PRO A 1 186 ? -7.009 5.892 -7.126 1.00 94.75 186 PRO A CA 1
ATOM 1527 C C . PRO A 1 186 ? -8.346 5.159 -7.271 1.00 94.75 186 PRO A C 1
ATOM 1529 O O . PRO A 1 186 ? -9.363 5.645 -6.782 1.00 94.75 186 PRO A O 1
ATOM 1532 N N . GLU A 1 187 ? -8.352 3.984 -7.898 1.00 93.69 187 GLU A N 1
ATOM 1533 C CA . GLU A 1 187 ? -9.552 3.185 -8.155 1.00 93.69 187 GLU A CA 1
ATOM 1534 C C . GLU A 1 187 ? -10.176 2.687 -6.847 1.00 93.69 187 GLU A C 1
ATOM 1536 O O . GLU A 1 187 ? -11.390 2.795 -6.661 1.00 93.69 187 GLU A O 1
ATOM 1541 N N . THR A 1 188 ? -9.350 2.217 -5.904 1.00 94.50 188 THR A N 1
ATOM 1542 C CA . THR A 1 188 ? -9.800 1.800 -4.568 1.00 94.50 188 THR A CA 1
ATOM 1543 C C . THR A 1 188 ? -10.429 2.973 -3.820 1.00 94.50 188 THR A C 1
ATOM 1545 O O . THR A 1 188 ? -11.510 2.850 -3.240 1.00 94.50 188 THR A O 1
ATOM 1548 N N . ILE A 1 189 ? -9.776 4.136 -3.857 1.00 95.94 189 ILE A N 1
ATOM 1549 C CA . ILE A 1 189 ? -10.246 5.348 -3.179 1.00 95.94 189 ILE A CA 1
ATOM 1550 C C . ILE A 1 189 ? -11.577 5.831 -3.770 1.00 95.94 189 ILE A C 1
ATOM 1552 O O . ILE A 1 189 ? -12.523 6.098 -3.022 1.00 95.94 189 ILE A O 1
ATOM 1556 N N . ALA A 1 190 ? -11.690 5.873 -5.099 1.00 94.19 190 ALA A N 1
ATOM 1557 C CA . ALA A 1 190 ? -12.926 6.223 -5.789 1.00 94.19 190 ALA A CA 1
ATOM 1558 C C . ALA A 1 190 ? -14.057 5.234 -5.459 1.00 94.19 190 ALA A C 1
ATOM 1560 O O . ALA A 1 190 ? -15.192 5.645 -5.207 1.00 94.19 190 ALA A O 1
ATOM 1561 N N . ALA A 1 191 ? -13.762 3.930 -5.392 1.00 93.25 191 ALA A N 1
ATOM 1562 C CA . ALA A 1 191 ? -14.743 2.909 -5.033 1.00 93.25 191 ALA A CA 1
ATOM 1563 C C . ALA A 1 191 ? -15.327 3.140 -3.629 1.00 93.25 191 ALA A C 1
ATOM 1565 O O . ALA A 1 191 ? -16.550 3.124 -3.476 1.00 93.25 191 ALA A O 1
ATOM 1566 N N . ILE A 1 192 ? -14.489 3.431 -2.627 1.00 94.25 192 ILE A N 1
ATOM 1567 C CA . ILE A 1 192 ? -14.940 3.740 -1.258 1.00 94.25 192 ILE A CA 1
ATOM 1568 C C . ILE A 1 192 ? -15.870 4.959 -1.262 1.00 94.25 192 ILE A C 1
ATOM 1570 O O . ILE A 1 192 ? -16.971 4.905 -0.707 1.00 94.25 192 ILE A O 1
ATOM 1574 N N . LYS A 1 193 ? -15.478 6.040 -1.947 1.00 92.25 193 LYS A N 1
ATOM 1575 C CA . LYS A 1 193 ? -16.283 7.270 -2.023 1.00 92.25 193 LYS A CA 1
ATOM 1576 C C . LYS A 1 193 ? -17.633 7.044 -2.700 1.00 92.25 193 LYS A C 1
ATOM 1578 O O . LYS A 1 193 ? -18.665 7.494 -2.196 1.00 92.25 193 LYS A O 1
ATOM 1583 N N . ASN A 1 194 ? -17.645 6.312 -3.810 1.00 92.00 194 ASN A N 1
ATOM 1584 C CA . ASN A 1 194 ? -18.856 6.056 -4.589 1.00 92.00 194 ASN A CA 1
ATOM 1585 C C . ASN A 1 194 ? -19.880 5.192 -3.841 1.00 92.00 194 ASN A C 1
ATOM 1587 O O . ASN A 1 194 ? -21.083 5.355 -4.049 1.00 92.00 194 ASN A O 1
ATOM 1591 N N . HIS A 1 195 ? -19.430 4.340 -2.916 1.00 88.88 195 HIS A N 1
ATOM 1592 C CA . HIS A 1 195 ? -20.313 3.514 -2.089 1.00 88.88 195 HIS A CA 1
ATOM 1593 C C . HIS A 1 195 ? -20.945 4.264 -0.907 1.00 88.88 195 HIS A C 1
ATOM 1595 O O . HIS A 1 195 ? -21.772 3.689 -0.201 1.00 88.88 195 HIS A O 1
ATOM 1601 N N . LYS A 1 196 ? -20.617 5.552 -0.706 1.00 80.12 196 LYS A N 1
ATOM 1602 C CA . LYS A 1 196 ? -21.191 6.417 0.347 1.00 80.12 196 LYS A CA 1
ATOM 1603 C C . LYS A 1 196 ? -21.099 5.807 1.752 1.00 80.12 196 LYS A C 1
ATOM 1605 O O . LYS A 1 196 ? -21.994 5.981 2.580 1.00 80.12 196 LYS A O 1
ATOM 1610 N N . VAL A 1 197 ? -20.016 5.082 2.008 1.00 86.69 197 VAL A N 1
ATOM 1611 C CA . VAL A 1 197 ? -19.726 4.484 3.313 1.00 86.69 197 VAL A CA 1
ATOM 1612 C C . VAL A 1 197 ? -19.158 5.543 4.258 1.00 86.69 197 VAL A C 1
ATOM 1614 O O . VAL A 1 197 ? -18.775 6.636 3.841 1.00 86.69 197 VAL A O 1
ATOM 1617 N N . ARG A 1 198 ? -19.112 5.243 5.560 1.00 89.50 198 ARG A N 1
ATOM 1618 C CA . ARG A 1 198 ? -18.591 6.181 6.567 1.00 89.50 198 ARG A CA 1
ATOM 1619 C C . ARG A 1 198 ? -17.080 6.403 6.454 1.00 89.50 198 ARG A C 1
ATOM 1621 O O . ARG A 1 198 ? -16.590 7.449 6.881 1.00 89.50 198 ARG A O 1
ATOM 1628 N N . THR A 1 199 ? -16.372 5.416 5.911 1.00 95.88 199 THR A N 1
ATOM 1629 C CA . THR A 1 199 ? -14.920 5.406 5.760 1.00 95.88 199 THR A CA 1
ATOM 1630 C C . THR A 1 199 ? -14.429 6.631 5.003 1.00 95.88 199 THR A C 1
ATOM 1632 O O . THR A 1 199 ? -14.897 6.929 3.907 1.00 95.88 199 THR A O 1
ATOM 1635 N N . LYS A 1 200 ? -13.447 7.322 5.580 1.00 96.56 200 LYS A N 1
ATOM 1636 C CA . LYS A 1 200 ? -12.686 8.372 4.910 1.00 96.56 200 LYS A CA 1
ATOM 1637 C C . LYS A 1 200 ? -11.628 7.747 4.020 1.00 96.56 200 LYS A C 1
ATOM 1639 O O . LYS A 1 200 ? -10.768 7.011 4.503 1.00 96.56 200 LYS A O 1
ATOM 1644 N N . ALA A 1 201 ? -11.700 8.052 2.729 1.00 95.94 201 ALA A N 1
ATOM 1645 C CA . ALA A 1 201 ? -10.795 7.504 1.732 1.00 95.94 201 ALA A CA 1
ATOM 1646 C C . ALA A 1 201 ? -9.582 8.434 1.558 1.00 95.94 201 ALA A C 1
ATOM 1648 O O . ALA A 1 201 ? -9.708 9.575 1.093 1.00 95.94 201 ALA A O 1
ATOM 1649 N N . VAL A 1 202 ? -8.404 7.957 1.962 1.00 97.44 202 VAL A N 1
ATOM 1650 C CA . VAL A 1 202 ? -7.149 8.712 1.935 1.00 97.44 202 VAL A CA 1
ATOM 1651 C C . VAL A 1 202 ? -6.256 8.191 0.821 1.00 97.44 202 VAL A C 1
ATOM 1653 O O . VAL A 1 202 ? -5.708 7.096 0.918 1.00 97.44 202 VAL A O 1
ATOM 1656 N N . LEU A 1 203 ? -6.055 9.013 -0.208 1.00 97.38 203 LEU A N 1
ATOM 1657 C CA . LEU A 1 203 ? -5.087 8.704 -1.251 1.00 97.38 203 LEU A CA 1
ATOM 1658 C C . LEU A 1 203 ? -3.676 8.996 -0.739 1.00 97.38 203 LEU A C 1
ATOM 1660 O O . LEU A 1 203 ? -3.313 10.154 -0.492 1.00 97.38 203 LEU A O 1
ATOM 1664 N N . VAL A 1 204 ? -2.862 7.957 -0.607 1.00 96.31 204 VAL A N 1
ATOM 1665 C CA . VAL A 1 204 ? -1.436 8.105 -0.328 1.00 96.31 204 VAL A CA 1
ATOM 1666 C C . VAL A 1 204 ? -0.728 8.478 -1.618 1.00 96.31 204 VAL A C 1
ATOM 1668 O O . VAL A 1 204 ? -0.930 7.883 -2.669 1.00 96.31 204 VAL A O 1
ATOM 1671 N N . SER A 1 205 ? 0.081 9.528 -1.560 1.00 93.19 205 SER A N 1
ATOM 1672 C CA . SER A 1 205 ? 0.759 10.046 -2.741 1.00 93.19 205 SER A CA 1
ATOM 1673 C C . SER A 1 205 ? 1.825 9.062 -3.195 1.00 93.19 205 SER A C 1
ATOM 1675 O O . SER A 1 205 ? 2.783 8.812 -2.469 1.00 93.19 205 SER A O 1
ATOM 1677 N N . ALA A 1 206 ? 1.676 8.586 -4.423 1.00 91.69 206 ALA A N 1
ATOM 1678 C CA . ALA A 1 206 ? 2.623 7.731 -5.106 1.00 91.69 206 ALA A CA 1
ATOM 1679 C C . ALA A 1 206 ? 3.044 8.381 -6.437 1.00 91.69 206 ALA A C 1
ATOM 1681 O O . ALA A 1 206 ? 2.368 9.288 -6.937 1.00 91.69 206 ALA A O 1
ATOM 1682 N N . PRO A 1 207 ? 4.165 7.942 -7.030 1.00 90.25 207 PRO A N 1
ATOM 1683 C CA . PRO A 1 207 ? 4.696 8.494 -8.279 1.00 90.25 207 PRO A CA 1
ATOM 1684 C C . PRO A 1 207 ? 3.665 8.573 -9.407 1.00 90.25 207 PRO A C 1
ATOM 1686 O O . PRO A 1 207 ? 3.533 9.603 -10.065 1.00 90.25 207 PRO A O 1
ATOM 1689 N N . TYR A 1 208 ? 2.900 7.497 -9.575 1.00 91.19 208 TYR A N 1
ATOM 1690 C CA . TYR A 1 208 ? 1.983 7.297 -10.693 1.00 91.19 208 TYR A CA 1
ATOM 1691 C C . TYR A 1 208 ? 0.618 7.979 -10.494 1.00 91.19 208 TYR A C 1
ATOM 1693 O O . TYR A 1 208 ? -0.100 8.219 -11.462 1.00 91.19 208 TYR A O 1
ATOM 1701 N N . ASN A 1 209 ? 0.260 8.354 -9.258 1.00 92.94 209 ASN A N 1
ATOM 1702 C CA . ASN A 1 209 ? -1.065 8.892 -8.923 1.00 92.94 209 ASN A CA 1
ATOM 1703 C C . ASN A 1 209 ? -1.103 10.425 -8.760 1.00 92.94 209 ASN A C 1
ATOM 1705 O O . ASN A 1 209 ? -2.043 10.992 -8.193 1.00 92.94 209 ASN A O 1
ATOM 1709 N N . ARG A 1 210 ? -0.086 11.146 -9.247 1.00 89.38 210 ARG A N 1
ATOM 1710 C CA . ARG A 1 210 ? 0.012 12.615 -9.120 1.00 89.38 210 ARG A CA 1
ATOM 1711 C C . ARG A 1 210 ? -1.229 13.350 -9.627 1.00 89.38 210 ARG A C 1
ATOM 1713 O O . ARG A 1 210 ? -1.700 14.258 -8.945 1.00 89.38 210 ARG A O 1
ATOM 1720 N N . GLY A 1 211 ? -1.768 12.913 -10.765 1.00 88.88 211 GLY A N 1
ATOM 1721 C CA . GLY A 1 211 ? -2.948 13.497 -11.409 1.00 88.88 211 GLY A CA 1
ATOM 1722 C C . GLY A 1 211 ? -4.298 13.073 -10.820 1.00 88.88 211 GLY A C 1
ATOM 1723 O O . GLY A 1 211 ? -5.322 13.610 -11.237 1.00 88.88 211 GLY A O 1
ATOM 1724 N N . ALA A 1 212 ? -4.332 12.139 -9.865 1.00 90.31 212 ALA A N 1
ATOM 1725 C CA . ALA A 1 212 ? -5.581 11.725 -9.236 1.00 90.31 212 ALA A CA 1
ATOM 1726 C C . ALA A 1 212 ? -6.187 12.875 -8.416 1.00 90.31 212 ALA A C 1
ATOM 1728 O O . ALA A 1 212 ? -5.465 13.626 -7.753 1.00 90.31 212 ALA A O 1
ATOM 1729 N N . THR A 1 213 ? -7.514 13.005 -8.463 1.00 90.06 213 THR A N 1
ATOM 1730 C CA . THR A 1 213 ? -8.271 14.084 -7.798 1.00 90.06 213 THR A CA 1
ATOM 1731 C C . THR A 1 213 ? -9.451 13.584 -6.967 1.00 90.06 213 THR A C 1
ATOM 1733 O O . THR A 1 213 ? -10.000 14.344 -6.172 1.00 90.06 213 THR A O 1
ATOM 1736 N N . ASP A 1 214 ? -9.830 12.312 -7.108 1.00 88.94 214 ASP A N 1
ATOM 1737 C CA . ASP A 1 214 ? -10.990 11.749 -6.426 1.00 88.94 214 ASP A CA 1
ATOM 1738 C C . ASP A 1 214 ? -10.601 11.081 -5.098 1.00 88.94 214 ASP A C 1
ATOM 1740 O O . ASP A 1 214 ? -10.387 9.878 -5.022 1.00 88.94 214 ASP A O 1
ATOM 1744 N N . TYR A 1 215 ? -10.477 11.887 -4.041 1.00 90.88 215 TYR A N 1
ATOM 1745 C CA . TYR A 1 215 ? -10.181 11.444 -2.670 1.00 90.88 215 TYR A CA 1
ATOM 1746 C C . TYR A 1 215 ? -10.850 12.362 -1.638 1.00 90.88 215 TYR A C 1
ATOM 1748 O O . TYR A 1 215 ? -11.314 13.445 -2.002 1.00 90.88 215 TYR A O 1
ATOM 1756 N N . ASP A 1 216 ? -10.939 11.945 -0.371 1.00 88.06 216 ASP A N 1
ATOM 1757 C CA . ASP A 1 216 ? -11.316 12.858 0.723 1.00 88.06 216 ASP A CA 1
ATOM 1758 C C . ASP A 1 216 ? -10.088 13.628 1.216 1.00 88.06 216 ASP A C 1
ATOM 1760 O O . ASP A 1 216 ? -10.130 14.840 1.423 1.00 88.06 216 ASP A O 1
ATOM 1764 N N . TYR A 1 217 ? -8.970 12.912 1.360 1.00 93.62 217 TYR A N 1
ATOM 1765 C CA . TYR A 1 217 ? -7.697 13.456 1.816 1.00 93.62 217 TYR A CA 1
ATOM 1766 C C . TYR A 1 217 ? -6.549 12.911 0.976 1.00 93.62 217 TYR A C 1
ATOM 1768 O O . TYR A 1 217 ? -6.592 11.775 0.507 1.00 93.62 217 TYR A O 1
ATOM 1776 N N . ARG A 1 218 ? -5.494 13.716 0.836 1.00 92.75 218 ARG A N 1
ATOM 1777 C CA . ARG A 1 218 ? -4.236 13.287 0.229 1.00 92.75 218 ARG A CA 1
ATOM 1778 C C . ARG A 1 218 ? -3.143 13.261 1.278 1.00 92.75 218 ARG A C 1
ATOM 1780 O O . ARG A 1 218 ? -2.783 14.305 1.822 1.00 92.75 218 ARG A O 1
ATOM 1787 N N . TYR A 1 219 ? -2.596 12.081 1.525 1.00 92.19 219 TYR A N 1
ATOM 1788 C CA . TYR A 1 219 ? -1.473 11.900 2.428 1.00 92.19 219 TYR A CA 1
ATOM 1789 C C . TYR A 1 219 ? -0.170 11.923 1.627 1.00 92.19 219 TYR A C 1
ATOM 1791 O O . TYR A 1 219 ? -0.036 11.239 0.614 1.00 92.19 219 TYR A O 1
ATOM 1799 N N . LYS A 1 220 ? 0.800 12.737 2.043 1.00 87.62 220 LYS A N 1
ATOM 1800 C CA . LYS A 1 220 ? 2.119 12.795 1.402 1.00 87.62 220 LYS A CA 1
ATOM 1801 C C . LYS A 1 220 ? 3.120 12.036 2.262 1.00 87.62 220 LYS A C 1
ATOM 1803 O O . LYS A 1 220 ? 3.559 12.551 3.289 1.00 87.62 220 LYS A O 1
ATOM 1808 N N . VAL A 1 221 ? 3.480 10.834 1.822 1.00 76.19 221 VAL A N 1
ATOM 1809 C CA . VAL A 1 221 ? 4.710 10.178 2.275 1.00 76.19 221 VAL A CA 1
ATOM 1810 C C . VAL A 1 221 ? 5.897 10.911 1.641 1.00 76.19 221 VAL A C 1
ATOM 1812 O O . VAL A 1 221 ? 5.806 11.374 0.502 1.00 76.19 221 VAL A O 1
ATOM 1815 N N . GLY A 1 222 ? 6.981 11.109 2.392 1.00 61.75 222 GLY A N 1
ATOM 1816 C CA . GLY A 1 222 ? 8.214 11.652 1.818 1.00 61.75 222 GLY A CA 1
ATOM 1817 C C . GLY A 1 222 ? 8.719 10.729 0.707 1.00 61.75 222 GLY A C 1
ATOM 1818 O O . GLY A 1 222 ? 8.579 9.515 0.814 1.00 61.75 222 GLY A O 1
ATOM 1819 N N . LEU A 1 223 ? 9.307 11.289 -0.354 1.00 52.59 223 LEU A N 1
ATOM 1820 C CA . LEU A 1 223 ? 9.933 10.508 -1.436 1.00 52.59 223 LEU A CA 1
ATOM 1821 C C . LEU A 1 223 ? 11.311 9.926 -1.032 1.00 52.59 223 LEU A C 1
ATOM 1823 O O . LEU A 1 223 ? 12.052 9.448 -1.896 1.00 52.59 223 LEU A O 1
ATOM 1827 N N . GLU A 1 224 ? 11.660 10.004 0.259 1.00 44.78 224 GLU A N 1
ATOM 1828 C CA . GLU A 1 224 ? 12.997 9.736 0.817 1.00 44.78 224 GLU A CA 1
ATOM 1829 C C . GLU A 1 224 ? 13.526 8.339 0.541 1.00 44.78 224 GLU A C 1
ATOM 1831 O O . GLU A 1 224 ? 12.756 7.349 0.561 1.00 44.78 224 GLU A O 1
#

Sequence (224 aa):
MIEKYDLPKEELLALLVEESKLAPQHQLSGEEIEGVNVTMQFLRDETGQVRYLPRRKVMGYDLDGVIFSMKKAIEYTNQKLGTSLNIETMEAIDYDLIYYATMDEDIQRKIIRESTPNRKMVEDLAEEHLNGTEIVLITARHVSYAKETIESLNRFGIYYDKIYFTEEKLPLIIGLDIDWFYDDKPETIAAIKNHKVRTKAVLVSAPYNRGATDYDYRYKVGLE

Organism: NCBI:txid1281486

Secondary structure (DSSP, 8-state):
-GGGS-S-HHHHHHHHHHHHTTSGGG-------PPP-----EEE-TTS-EEEPPPPPEEEE-TBTTTB-THHHHHHHHHHH-----TTT--HHHHHHHHHHHTSHHHHHHHHHHPPB-HHHHHHHHHHHHTT-EEEEEE-S-GGGHHHHHHHHHHTT---SEEEE-S-HHHHHHHTT-SEEEES-HHHHHHHHHTT-S-EEEEE--GGGTT----SEEE-----